Protein AF-0000000086681446 (afdb_homodimer)

InterPro domains:
  IPR019587 Polyketide cyclase/dehydrase [PF10604] (5-145)
  IPR023393 START-like domain superfamily [G3DSA:3.30.530.20] (4-149)

Organism: NCBI:txid175570

Sequence (298 aa):
MTDTSTQSITIAAPPAKVAEVICDFARYPEWVSAMKSVKVIEEYEDGYASQVRFSLDAGVLTDEYTLKYEYAEDISRIEWHLAEPTKLQKRQDGAYDIAPGPDGSTLVTYTLAVDVNLGMFGMFRSKAEKAIMDFALRDLKRRVESLSKMTDTSTQSITIAAPPAKVAEVICDFARYPEWVSAMKSVKVIEEYEDGYASQVRFSLDAGVLTDEYTLKYEYAEDISRIEWHLAEPTKLQKRQDGAYDIAPGPDGSTLVTYTLAVDVNLGMFGMFRSKAEKAIMDFALRDLKRRVESLSK

Foldseek 3Di:
DFDKDKDKDKAQAALVVVLVVVQPFQCCVVPPVQWPGKAQDDDDPVGGGQKMWTWGHPPVDTDIFMWGWDADPVRQKIKIKTPQADQFFHIKIKMWGWAADPPNMIMIMIMMTTDTDVVVVVVCVVVVVVVVVVVVVVVVVVVVVVVVD/DFDKDKDKDKAQAALVVVLVVVQPFQCCVVPPVQWPGKDQDDDDPVGGGQKMWTWGHPPVDTDIFMWGWDADPVRQKIKIKTPQADQFFHIKIKMWGWAADPPNMIMIMIMMTTDTDVVVVVVVVVVVVVVVVVVVVVVVVVVVVVVVD

Nearest PDB structures (foldseek):
  5z8o-assembly1_A  TM=7.481E-01  e=2.697E-13  Mycolicibacterium smegmatis MC2 155
  3tfz-assembly1_B  TM=8.853E-01  e=3.784E-09  Streptomyces sp. R1128
  4xrw-assembly1_A  TM=7.083E-01  e=3.784E-09  Amycolatopsis orientalis
  2kf2-assembly1_A  TM=7.091E-01  e=5.686E-08  Streptomyces coelicolor A3(2)
  8h0h-assembly2_B  TM=5.970E-01  e=9.527E-08  Mycobacterium tuberculosis H37Rv

Radius of gyration: 25.71 Å; Cα contacts (8 Å, |Δi|>4): 586; chains: 2; bounding box: 42×74×52 Å

Structure (mmCIF, N/CA/C/O backbone):
data_AF-0000000086681446-model_v1
#
loop_
_entity.id
_entity.type
_entity.pdbx_description
1 polymer 'Polyketide cyclase / dehydrase and lipid transport'
#
loop_
_atom_site.group_PDB
_atom_site.id
_atom_site.type_symbol
_atom_site.label_atom_id
_atom_site.label_alt_id
_atom_site.label_comp_id
_atom_site.label_asym_id
_atom_site.label_entity_id
_atom_site.label_seq_id
_atom_site.pdbx_PDB_ins_code
_atom_site.Cartn_x
_atom_site.Cartn_y
_atom_site.Cartn_z
_atom_site.occupancy
_atom_site.B_iso_or_equiv
_atom_site.auth_seq_id
_atom_site.auth_comp_id
_atom_site.auth_asym_id
_atom_site.auth_atom_id
_atom_site.pdbx_PDB_model_num
ATOM 1 N N . MET A 1 1 ? 3.508 -1.463 -21.984 1 48.72 1 MET A N 1
ATOM 2 C CA . MET A 1 1 ? 4.48 -2.523 -21.734 1 48.72 1 MET A CA 1
ATOM 3 C C . MET A 1 1 ? 4.383 -3.033 -20.297 1 48.72 1 MET A C 1
ATOM 5 O O . MET A 1 1 ? 4.418 -2.246 -19.359 1 48.72 1 MET A O 1
ATOM 9 N N . THR A 1 2 ? 3.648 -4.109 -20.094 1 66.06 2 THR A N 1
ATOM 10 C CA . THR A 1 2 ? 3.5 -4.602 -18.734 1 66.06 2 THR A CA 1
ATOM 11 C C . THR A 1 2 ? 4.836 -5.105 -18.188 1 66.06 2 THR A C 1
ATOM 13 O O . THR A 1 2 ? 5.547 -5.844 -18.875 1 66.06 2 THR A O 1
ATOM 16 N N . ASP A 1 3 ? 5.297 -4.484 -17.109 1 84.94 3 ASP A N 1
ATOM 17 C CA . ASP A 1 3 ? 6.535 -4.891 -16.453 1 84.94 3 ASP A CA 1
ATOM 18 C C . ASP A 1 3 ? 6.434 -6.32 -15.922 1 84.94 3 ASP A C 1
ATOM 20 O O . ASP A 1 3 ? 5.379 -6.734 -15.438 1 84.94 3 ASP A O 1
ATOM 24 N N . THR A 1 4 ? 7.453 -7.117 -16.328 1 93.56 4 THR A N 1
ATOM 25 C CA . THR A 1 4 ? 7.535 -8.5 -15.852 1 93.56 4 THR A CA 1
ATOM 26 C C . THR A 1 4 ? 8.469 -8.602 -14.648 1 93.56 4 THR A C 1
ATOM 28 O O . THR A 1 4 ? 9.531 -7.984 -14.625 1 93.56 4 THR A O 1
ATOM 31 N N . SER A 1 5 ? 8.047 -9.297 -13.609 1 95.69 5 SER A N 1
ATOM 32 C CA . SER A 1 5 ? 8.852 -9.578 -12.43 1 95.69 5 SER A CA 1
ATOM 33 C C . SER A 1 5 ? 9.133 -11.07 -12.297 1 95.69 5 SER A C 1
ATOM 35 O O . SER A 1 5 ? 8.273 -11.898 -12.602 1 95.69 5 SER A O 1
ATOM 37 N N . THR A 1 6 ? 10.398 -11.43 -11.844 1 97.5 6 THR A N 1
ATOM 38 C CA . THR A 1 6 ? 10.781 -12.82 -11.672 1 97.5 6 THR A CA 1
ATOM 39 C C . THR A 1 6 ? 11.508 -13.023 -10.336 1 97.5 6 THR A C 1
ATOM 41 O O . THR A 1 6 ? 12.312 -12.18 -9.938 1 97.5 6 THR A O 1
ATOM 44 N N . GLN A 1 7 ? 11.156 -14.07 -9.625 1 98.25 7 GLN A N 1
ATOM 45 C CA . GLN A 1 7 ? 11.82 -14.477 -8.391 1 98.25 7 GLN A CA 1
ATOM 46 C C . GLN A 1 7 ? 11.898 -16 -8.289 1 98.25 7 GLN A C 1
ATOM 48 O O . GLN A 1 7 ? 11.133 -16.719 -8.938 1 98.25 7 GLN A O 1
ATOM 53 N N . SER A 1 8 ? 12.922 -16.469 -7.473 1 98.44 8 SER A N 1
ATOM 54 C CA . SER A 1 8 ? 13.055 -17.906 -7.359 1 98.44 8 SER A CA 1
ATOM 55 C C . SER A 1 8 ? 13.211 -18.344 -5.906 1 98.44 8 SER A C 1
ATOM 57 O O . SER A 1 8 ? 13.555 -17.531 -5.047 1 98.44 8 SER A O 1
ATOM 59 N N . ILE A 1 9 ? 12.961 -19.625 -5.648 1 98.5 9 ILE A N 1
ATOM 60 C CA . ILE A 1 9 ? 13.156 -20.219 -4.332 1 98.5 9 ILE A CA 1
ATOM 61 C C . ILE A 1 9 ? 13.492 -21.703 -4.48 1 98.5 9 ILE A C 1
ATOM 63 O O . ILE A 1 9 ? 13.055 -22.359 -5.43 1 98.5 9 ILE A O 1
ATOM 67 N N . THR A 1 10 ? 14.328 -22.141 -3.605 1 98.62 10 THR A N 1
ATOM 68 C CA . THR A 1 10 ? 14.602 -23.578 -3.555 1 98.62 10 THR A CA 1
ATOM 69 C C . THR A 1 10 ? 13.664 -24.266 -2.566 1 98.62 10 THR A C 1
ATOM 71 O O . THR A 1 10 ? 13.492 -23.812 -1.438 1 98.62 10 THR A O 1
ATOM 74 N N . ILE A 1 11 ? 13.062 -25.391 -2.99 1 98.69 11 ILE A N 1
ATOM 75 C CA . ILE A 1 11 ? 12.133 -26.172 -2.176 1 98.69 11 ILE A CA 1
ATOM 76 C C . ILE A 1 11 ? 12.711 -27.562 -1.93 1 98.69 11 ILE A C 1
ATOM 78 O O . ILE A 1 11 ? 13.133 -28.25 -2.869 1 98.69 11 ILE A O 1
ATOM 82 N N . ALA A 1 12 ? 12.68 -28 -0.716 1 98.19 12 ALA A N 1
ATOM 83 C CA . ALA A 1 12 ? 13.227 -29.297 -0.334 1 98.19 12 ALA A CA 1
ATOM 84 C C . ALA A 1 12 ? 12.234 -30.406 -0.637 1 98.19 12 ALA A C 1
ATOM 86 O O . ALA A 1 12 ? 11.797 -31.125 0.27 1 98.19 12 ALA A O 1
ATOM 87 N N . ALA A 1 13 ? 11.938 -30.703 -1.831 1 98.5 13 ALA A N 1
ATOM 88 C CA . ALA A 1 13 ? 11.055 -31.75 -2.369 1 98.5 13 ALA A CA 1
ATOM 89 C C . ALA A 1 13 ? 11.312 -31.953 -3.857 1 98.5 13 ALA A C 1
ATOM 91 O O . ALA A 1 13 ? 11.789 -31.062 -4.551 1 98.5 13 ALA A O 1
ATOM 92 N N . PRO A 1 14 ? 11.031 -33.094 -4.348 1 97.75 14 PRO A N 1
ATOM 93 C CA . PRO A 1 14 ? 11.242 -33.344 -5.777 1 97.75 14 PRO A CA 1
ATOM 94 C C . PRO A 1 14 ? 10.266 -32.562 -6.66 1 97.75 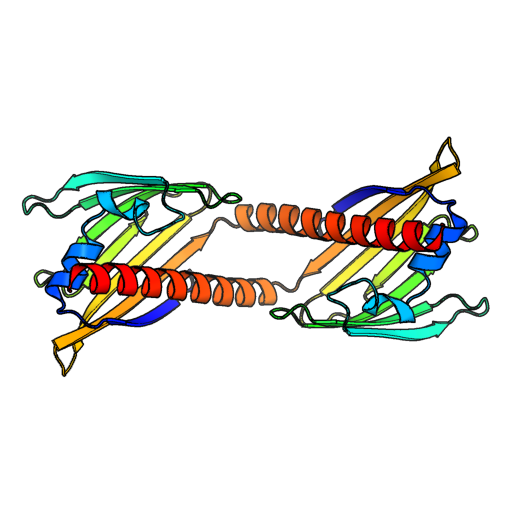14 PRO A C 1
ATOM 96 O O . PRO A 1 14 ? 9.18 -32.188 -6.203 1 97.75 14 PRO A O 1
ATOM 99 N N . PRO A 1 15 ? 10.578 -32.312 -7.941 1 98.06 15 PRO A N 1
ATOM 100 C CA . PRO A 1 15 ? 9.758 -31.531 -8.859 1 98.06 15 PRO A CA 1
ATOM 101 C C . PRO A 1 15 ? 8.32 -32.062 -8.945 1 98.06 15 PRO A C 1
ATOM 103 O O . PRO A 1 15 ? 7.379 -31.266 -9.031 1 98.06 15 PRO A O 1
ATOM 106 N N . ALA A 1 16 ? 8.164 -33.312 -8.93 1 97.25 16 ALA A N 1
ATOM 107 C CA . ALA A 1 16 ? 6.828 -33.906 -9.078 1 97.25 16 ALA A CA 1
ATOM 108 C C . ALA A 1 16 ? 5.918 -33.469 -7.934 1 97.25 16 ALA A C 1
ATOM 110 O O . ALA A 1 16 ? 4.734 -33.188 -8.148 1 97.25 16 ALA A O 1
ATOM 111 N N . LYS A 1 17 ? 6.449 -33.406 -6.746 1 98.19 17 LYS A N 1
ATOM 112 C CA . LYS A 1 17 ? 5.668 -32.969 -5.594 1 98.19 17 LYS A CA 1
ATOM 113 C C . LYS A 1 17 ? 5.32 -31.5 -5.691 1 98.19 17 LYS A C 1
ATOM 115 O O . LYS A 1 17 ? 4.207 -31.094 -5.348 1 98.19 17 LYS A O 1
ATOM 120 N N . VAL A 1 18 ? 6.23 -30.703 -6.156 1 98.75 18 VAL A N 1
ATOM 121 C CA . VAL A 1 18 ? 6.004 -29.266 -6.34 1 98.75 18 VAL A CA 1
ATOM 122 C C . VAL A 1 18 ? 4.871 -29.062 -7.348 1 98.75 18 VAL A C 1
ATOM 124 O O . VAL A 1 18 ? 3.93 -28.312 -7.078 1 98.75 18 VAL A O 1
ATOM 127 N N . ALA A 1 19 ? 4.969 -29.75 -8.445 1 98.5 19 ALA A N 1
ATOM 128 C CA . ALA A 1 19 ? 3.949 -29.641 -9.484 1 98.5 19 ALA A CA 1
ATOM 129 C C . ALA A 1 19 ? 2.582 -30.078 -8.961 1 98.5 19 ALA A C 1
ATOM 131 O O . ALA A 1 19 ? 1.563 -29.453 -9.281 1 98.5 19 ALA A O 1
ATOM 132 N N . GLU A 1 20 ? 2.594 -31.125 -8.227 1 98.12 20 GLU A N 1
ATOM 133 C CA . GLU A 1 20 ? 1.359 -31.641 -7.645 1 98.12 20 GLU A CA 1
ATOM 134 C C . GLU A 1 20 ? 0.667 -30.578 -6.793 1 98.12 20 GLU A C 1
ATOM 136 O O . GLU A 1 20 ? -0.54 -30.359 -6.922 1 98.12 20 GLU A O 1
ATOM 141 N N . VAL A 1 21 ? 1.392 -29.906 -5.957 1 98.69 21 VAL A N 1
ATOM 142 C CA . VAL A 1 21 ? 0.833 -28.906 -5.066 1 98.69 21 VAL A CA 1
ATOM 143 C C . VAL A 1 21 ? 0.367 -27.688 -5.879 1 98.69 21 VAL A C 1
ATOM 145 O O . VAL A 1 21 ? -0.708 -27.141 -5.625 1 98.69 21 VAL A O 1
ATOM 148 N N . ILE A 1 22 ? 1.14 -27.281 -6.871 1 98.81 22 ILE A N 1
ATOM 149 C CA . ILE A 1 22 ? 0.783 -26.156 -7.719 1 98.81 22 ILE A CA 1
ATOM 150 C C . ILE A 1 22 ? -0.531 -26.438 -8.438 1 98.81 22 ILE A C 1
ATOM 152 O O . ILE A 1 22 ? -1.375 -25.547 -8.586 1 98.81 22 ILE A O 1
ATOM 156 N N . CYS A 1 23 ? -0.754 -27.656 -8.836 1 98.5 23 CYS A N 1
ATOM 157 C CA . CYS A 1 23 ? -1.9 -28.016 -9.664 1 98.5 23 CYS A CA 1
ATOM 158 C C . CYS A 1 23 ? -3.098 -28.391 -8.805 1 98.5 23 CYS A C 1
ATOM 160 O O . CYS A 1 23 ? -4.188 -28.641 -9.32 1 98.5 23 CYS A O 1
ATOM 162 N N . ASP A 1 24 ? -2.914 -28.469 -7.52 1 98.19 24 ASP A N 1
ATOM 163 C CA . ASP A 1 24 ? -4.023 -28.797 -6.629 1 98.19 24 ASP A CA 1
ATOM 164 C C . ASP A 1 24 ? -4.828 -27.547 -6.277 1 98.19 24 ASP A C 1
ATOM 166 O O . ASP A 1 24 ? -4.891 -27.141 -5.113 1 98.19 24 ASP A O 1
ATOM 170 N N . PHE A 1 25 ? -5.531 -27.047 -7.234 1 98.69 25 PHE A N 1
ATOM 171 C CA . PHE A 1 25 ? -6.16 -25.734 -7.191 1 98.69 25 PHE A CA 1
ATOM 172 C C . PHE A 1 25 ? -7.203 -25.656 -6.086 1 98.69 25 PHE A C 1
ATOM 174 O O . PHE A 1 25 ? -7.25 -24.688 -5.332 1 98.69 25 PHE A O 1
ATOM 181 N N . ALA A 1 26 ? -8.008 -26.656 -5.922 1 97 26 ALA A N 1
ATOM 182 C CA . ALA A 1 26 ? -9.133 -26.656 -4.992 1 97 26 ALA A CA 1
ATOM 183 C C . ALA A 1 26 ? -8.656 -26.484 -3.551 1 97 26 ALA A C 1
ATOM 185 O O . ALA A 1 26 ? -9.43 -26.094 -2.674 1 97 26 ALA A O 1
ATOM 186 N N . ARG A 1 27 ? -7.398 -26.734 -3.27 1 98.06 27 ARG A N 1
ATOM 187 C CA . ARG A 1 27 ? -6.891 -26.703 -1.9 1 98.06 27 ARG A CA 1
ATOM 188 C C . ARG A 1 27 ? -6.176 -25.391 -1.609 1 98.06 27 ARG A C 1
ATOM 190 O O . ARG A 1 27 ? -5.719 -25.172 -0.488 1 98.06 27 ARG A O 1
ATOM 197 N N . TYR A 1 28 ? -6.102 -24.516 -2.557 1 98.5 28 TYR A N 1
ATOM 198 C CA . TYR A 1 28 ? -5.398 -23.25 -2.379 1 98.5 28 TYR A CA 1
ATOM 199 C C . TYR A 1 28 ? -5.918 -22.5 -1.153 1 98.5 28 TYR A C 1
ATOM 201 O O . TYR A 1 28 ? -5.133 -21.969 -0.363 1 98.5 28 TYR A O 1
ATOM 209 N N . PRO A 1 29 ? -7.246 -22.484 -0.837 1 98.06 29 PRO A N 1
ATOM 210 C CA . PRO A 1 29 ? -7.75 -21.734 0.315 1 98.06 29 PRO A CA 1
ATOM 211 C C . PRO A 1 29 ? -7.188 -22.25 1.642 1 98.06 29 PRO A C 1
ATOM 213 O O . PRO A 1 29 ? -7.266 -21.547 2.656 1 98.06 29 PRO A O 1
ATOM 216 N N . GLU A 1 30 ? -6.574 -23.391 1.644 1 97.5 30 GLU A N 1
ATOM 217 C CA . GLU A 1 30 ? -6.012 -23.969 2.859 1 97.5 30 GLU A CA 1
ATOM 218 C C . GLU A 1 30 ? -4.676 -23.328 3.217 1 97.5 30 GLU A C 1
ATOM 220 O O . GLU A 1 30 ? -4.238 -23.391 4.367 1 97.5 30 GLU A O 1
ATOM 225 N N . TRP A 1 31 ? -4.016 -22.703 2.197 1 97.25 31 TRP A N 1
ATOM 226 C CA . TRP A 1 31 ? -2.652 -22.297 2.506 1 97.25 31 TRP A CA 1
ATOM 227 C C . TRP A 1 31 ? -2.33 -20.953 1.854 1 97.25 31 TRP A C 1
ATOM 229 O O . TRP A 1 31 ? -1.271 -20.375 2.102 1 97.25 31 TRP A O 1
ATOM 239 N N . VAL A 1 32 ? -3.184 -20.453 0.921 1 96.62 32 VAL A N 1
ATOM 240 C CA . VAL A 1 32 ? -3.098 -19.094 0.401 1 96.62 32 VAL A CA 1
ATOM 241 C C . VAL A 1 32 ? -4.164 -18.219 1.058 1 96.62 32 VAL A C 1
ATOM 243 O O . VAL A 1 32 ? -5.336 -18.266 0.674 1 96.62 32 VAL A O 1
ATOM 246 N N . SER A 1 33 ? -3.807 -17.359 1.913 1 93.88 33 SER A N 1
ATOM 247 C CA . SER A 1 33 ? -4.73 -16.672 2.809 1 93.88 33 SER A CA 1
ATOM 248 C C . SER A 1 33 ? -5.691 -15.789 2.029 1 93.88 33 SER A C 1
ATOM 250 O O . SER A 1 33 ? -6.859 -15.648 2.402 1 93.88 33 SER A O 1
ATOM 252 N N . ALA A 1 34 ? -5.312 -15.242 0.992 1 94.38 34 ALA A N 1
ATOM 253 C CA . ALA A 1 34 ? -6.145 -14.305 0.251 1 94.38 34 ALA A CA 1
ATOM 254 C C . ALA A 1 34 ? -7.121 -15.031 -0.666 1 94.38 34 ALA A C 1
ATOM 256 O O . ALA A 1 34 ? -8 -14.414 -1.266 1 94.38 34 ALA A O 1
ATOM 257 N N . MET A 1 35 ? -7.008 -16.281 -0.767 1 96.62 35 MET A N 1
ATOM 258 C CA . MET A 1 35 ? -7.832 -17.031 -1.7 1 96.62 35 MET A CA 1
ATOM 259 C C . MET A 1 35 ? -9.07 -17.594 -1.004 1 96.62 35 MET A C 1
ATOM 261 O O . MET A 1 35 ? -8.977 -18.469 -0.153 1 96.62 35 MET A O 1
ATOM 265 N N . LYS A 1 36 ? -10.234 -17.125 -1.404 1 97.19 36 LYS A N 1
ATOM 266 C CA . LYS A 1 36 ? -11.5 -17.578 -0.833 1 97.19 36 LYS A CA 1
ATOM 267 C C . LYS A 1 36 ? -11.93 -18.906 -1.431 1 97.19 36 LYS A C 1
ATOM 269 O O . LYS A 1 36 ? -12.383 -19.797 -0.709 1 97.19 36 LYS A O 1
ATOM 274 N N . SER A 1 37 ? -11.836 -19.031 -2.676 1 97.81 37 SER A N 1
ATOM 275 C CA . SER A 1 37 ? -12.164 -20.281 -3.371 1 97.81 37 SER A CA 1
ATOM 276 C C . SER A 1 37 ? -1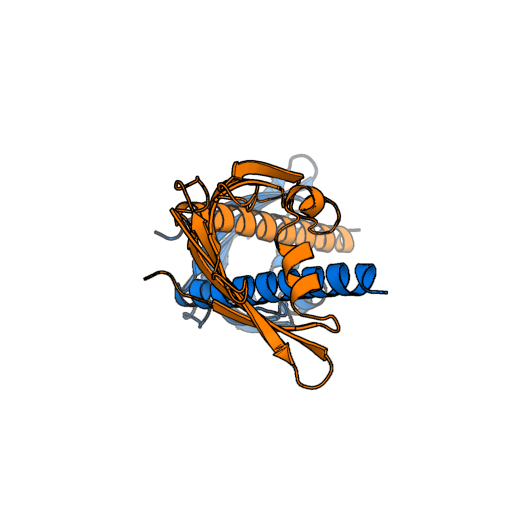1.422 -20.375 -4.703 1 97.81 37 SER A C 1
ATOM 278 O O . SER A 1 37 ? -11.047 -19.359 -5.285 1 97.81 37 SER A O 1
ATOM 280 N N . VAL A 1 38 ? -11.219 -21.562 -5.184 1 98.62 38 VAL A N 1
ATOM 281 C CA . VAL A 1 38 ? -10.641 -21.875 -6.488 1 98.62 38 VAL A CA 1
ATOM 282 C C . VAL A 1 38 ? -11.383 -23.062 -7.105 1 98.62 38 VAL A C 1
ATOM 284 O O . VAL A 1 38 ? -11.555 -24.094 -6.457 1 98.62 38 VAL A O 1
ATOM 287 N N . LYS A 1 39 ? -11.781 -22.859 -8.359 1 98.62 39 LYS A N 1
ATOM 288 C CA . LYS A 1 39 ? -12.555 -23.906 -9.023 1 98.62 39 LYS A CA 1
ATOM 289 C C . LYS A 1 39 ? -12 -24.188 -10.422 1 98.62 39 LYS A C 1
ATOM 291 O O . LYS A 1 39 ? -11.867 -23.281 -11.234 1 98.62 39 LYS A O 1
ATOM 296 N N . VAL A 1 40 ? -11.711 -25.438 -10.711 1 98.75 40 VAL A N 1
ATOM 297 C CA . VAL A 1 40 ? -11.398 -25.844 -12.078 1 98.75 40 VAL A CA 1
ATOM 298 C C . VAL A 1 40 ? -12.68 -25.906 -12.906 1 98.75 40 VAL A C 1
ATOM 300 O O . VAL A 1 40 ? -13.586 -26.688 -12.617 1 98.75 40 VAL A O 1
ATOM 303 N N . ILE A 1 41 ? -12.672 -25.141 -13.938 1 98.5 41 ILE A N 1
ATOM 304 C CA . ILE A 1 41 ? -13.945 -25.047 -14.648 1 98.5 41 ILE A CA 1
ATOM 305 C C . ILE A 1 41 ? -13.852 -25.812 -15.969 1 98.5 41 ILE A C 1
ATOM 307 O O . ILE A 1 41 ? -14.875 -26.141 -16.578 1 98.5 41 ILE A O 1
ATOM 311 N N . GLU A 1 42 ? -12.664 -25.953 -16.438 1 98.69 42 GLU A N 1
ATOM 312 C CA . GLU A 1 42 ? -12.414 -26.797 -17.609 1 98.69 42 GLU A CA 1
ATOM 313 C C . GLU A 1 42 ? -11.117 -27.578 -17.469 1 98.69 42 GLU A C 1
ATOM 315 O O . GLU A 1 42 ? -10.156 -27.094 -16.859 1 98.69 42 GLU A O 1
ATOM 320 N N . GLU A 1 43 ? -11.109 -28.844 -18.062 1 98.56 43 GLU A N 1
ATOM 321 C CA . GLU A 1 43 ? -9.922 -29.688 -18.047 1 98.56 43 GLU A CA 1
ATOM 322 C C . GLU A 1 43 ? -9.539 -30.125 -19.453 1 98.56 43 GLU A C 1
ATOM 324 O O . GLU A 1 43 ? -10.391 -30.234 -20.328 1 98.56 43 GLU A O 1
ATOM 329 N N . TYR A 1 44 ? -8.266 -30.328 -19.562 1 98.25 44 TYR A N 1
ATOM 330 C CA . TYR A 1 44 ? -7.793 -31.031 -20.75 1 98.25 44 TYR A CA 1
ATOM 331 C C . TYR A 1 44 ? -8.148 -32.5 -20.688 1 98.25 44 TYR A C 1
ATOM 333 O O . TYR A 1 44 ? -8.633 -33 -19.656 1 98.25 44 TYR A O 1
ATOM 341 N N . GLU A 1 45 ? -7.875 -33.188 -21.766 1 97.12 45 GLU A N 1
ATOM 342 C CA . GLU A 1 45 ? -8.164 -34.625 -21.844 1 97.12 45 GLU A CA 1
ATOM 343 C C . GLU A 1 45 ? -7.332 -35.406 -20.844 1 97.12 45 GLU A C 1
ATOM 345 O O . GLU A 1 45 ? -7.789 -36.406 -20.312 1 97.12 45 GLU A O 1
ATOM 350 N N . ASP A 1 46 ? -6.191 -34.938 -20.453 1 95.88 46 ASP A N 1
ATOM 351 C CA . ASP A 1 46 ? -5.285 -35.625 -19.562 1 95.88 46 ASP A CA 1
ATOM 352 C C . ASP A 1 46 ? -5.598 -35.312 -18.109 1 95.88 46 ASP A C 1
ATOM 354 O O . ASP A 1 46 ? -4.91 -35.812 -17.203 1 95.88 46 ASP A O 1
ATOM 358 N N . GLY A 1 47 ? -6.52 -34.469 -17.891 1 96 47 GLY A N 1
ATOM 359 C CA . GLY A 1 47 ? -6.965 -34.219 -16.531 1 96 47 GLY A CA 1
ATOM 360 C C . GLY A 1 47 ? -6.414 -32.938 -15.938 1 96 47 GLY A C 1
ATOM 361 O O . GLY A 1 47 ? -6.871 -32.5 -14.883 1 96 47 GLY A O 1
ATOM 362 N N . TYR A 1 48 ? -5.422 -32.344 -16.625 1 97.69 48 TYR A N 1
ATOM 363 C CA . TYR A 1 48 ? -4.898 -31.078 -16.141 1 97.69 48 TYR A CA 1
ATOM 364 C C . TYR A 1 48 ? -5.902 -29.953 -16.375 1 97.69 48 TYR A C 1
ATOM 366 O O . TYR A 1 48 ? -6.637 -29.953 -17.359 1 97.69 48 TYR A O 1
ATOM 374 N N . ALA A 1 49 ? -5.934 -29.062 -15.5 1 98.75 49 ALA A N 1
ATOM 375 C CA . ALA A 1 49 ? -6.852 -27.922 -15.602 1 98.75 49 ALA A CA 1
ATOM 376 C C . ALA A 1 49 ? -6.496 -27.031 -16.797 1 98.75 49 ALA A C 1
ATOM 378 O O . ALA A 1 49 ? -5.324 -26.703 -16.984 1 98.75 49 ALA A O 1
ATOM 379 N N . SER A 1 50 ? -7.465 -26.656 -17.562 1 98.81 50 SER A N 1
ATOM 380 C CA . SER A 1 50 ? -7.25 -25.719 -18.656 1 98.81 50 SER A CA 1
ATOM 381 C C . SER A 1 50 ? -7.758 -24.312 -18.297 1 98.81 50 SER A C 1
ATOM 383 O O . SER A 1 50 ? -7.18 -23.312 -18.719 1 98.81 50 SER A O 1
ATOM 385 N N . GLN A 1 51 ? -8.844 -24.266 -17.547 1 98.88 51 GLN A N 1
ATOM 386 C CA . GLN A 1 51 ? -9.375 -23.016 -17.031 1 98.88 51 GLN A CA 1
ATOM 387 C C . GLN A 1 51 ? -9.711 -23.125 -15.547 1 98.88 51 GLN A C 1
ATOM 389 O O . GLN A 1 51 ? -10.367 -24.078 -15.125 1 98.88 51 GLN A O 1
ATOM 394 N N . VAL A 1 52 ? -9.234 -22.172 -14.82 1 98.88 52 VAL A N 1
ATOM 395 C CA . VAL A 1 52 ? -9.438 -22.172 -13.375 1 98.88 52 VAL A CA 1
ATOM 396 C C . VAL A 1 52 ? -9.977 -20.812 -12.938 1 98.88 52 VAL A C 1
ATOM 398 O O . VAL A 1 52 ? -9.445 -19.766 -13.32 1 98.88 52 VAL A O 1
ATOM 401 N N . ARG A 1 53 ? -11.055 -20.75 -12.148 1 98.81 53 ARG A N 1
ATOM 402 C CA . ARG A 1 53 ? -11.656 -19.531 -11.609 1 98.81 53 ARG A CA 1
ATOM 403 C C . ARG A 1 53 ? -11.203 -19.297 -10.164 1 98.81 53 ARG A C 1
ATOM 405 O O . ARG A 1 53 ? -11.273 -20.203 -9.336 1 98.81 53 ARG A O 1
ATOM 412 N N . PHE A 1 54 ? -10.766 -18.141 -9.93 1 98.62 54 PHE A N 1
ATOM 413 C CA . PHE A 1 54 ? -10.266 -17.75 -8.617 1 98.62 54 PHE A CA 1
ATOM 414 C C . PHE A 1 54 ? -11.148 -16.672 -7.996 1 98.62 54 PHE A C 1
ATOM 416 O O . PHE A 1 54 ? -11.594 -15.758 -8.688 1 98.62 54 PHE A O 1
ATOM 423 N N . SER A 1 55 ? -11.398 -16.781 -6.715 1 98.19 55 SER A N 1
ATOM 424 C CA . SER A 1 55 ? -12.016 -15.742 -5.902 1 98.19 55 SER A CA 1
ATOM 425 C C . SER A 1 55 ? -11.039 -15.203 -4.863 1 98.19 55 SER A C 1
ATOM 427 O O . SER A 1 55 ? -10.672 -15.906 -3.92 1 98.19 55 SER A O 1
ATOM 429 N N . LEU A 1 56 ? -10.641 -13.977 -5.117 1 96.62 56 LEU A N 1
ATOM 430 C CA . LEU A 1 56 ? -9.664 -13.305 -4.262 1 96.62 56 LEU A CA 1
ATOM 431 C C . LEU A 1 56 ? -10.352 -12.375 -3.27 1 96.62 56 LEU A C 1
ATOM 433 O O . LEU A 1 56 ? -11.234 -11.602 -3.648 1 96.62 56 LEU A O 1
ATOM 437 N N . ASP A 1 57 ? -9.961 -12.484 -1.979 1 94.69 57 ASP A N 1
ATOM 438 C CA . ASP A 1 57 ? -10.406 -11.547 -0.95 1 94.69 57 ASP A CA 1
ATOM 439 C C . ASP A 1 57 ? -9.25 -11.148 -0.029 1 94.69 57 ASP A C 1
ATOM 441 O O . ASP A 1 57 ? -8.891 -11.906 0.88 1 94.69 57 ASP A O 1
ATOM 445 N N . ALA A 1 58 ? -8.711 -9.992 -0.256 1 87.88 58 ALA A N 1
ATOM 446 C CA . ALA A 1 58 ? -7.637 -9.438 0.563 1 87.88 58 ALA A CA 1
ATOM 447 C C . ALA A 1 58 ? -8.117 -8.219 1.349 1 87.88 58 ALA A C 1
ATOM 449 O O . ALA A 1 58 ? -7.406 -7.215 1.445 1 87.88 58 ALA A O 1
ATOM 450 N N . GLY A 1 59 ? -9.289 -8.234 1.804 1 83.88 59 GLY A N 1
ATOM 451 C CA . GLY A 1 59 ? -9.859 -7.137 2.572 1 83.88 59 GLY A CA 1
ATOM 452 C C . GLY A 1 59 ? -10.188 -5.922 1.725 1 83.88 59 GLY A C 1
ATOM 453 O O . GLY A 1 59 ? -11.32 -5.762 1.274 1 83.88 59 GLY A O 1
ATOM 454 N N . VAL A 1 60 ? -9.078 -5.133 1.26 1 75.06 60 VAL A N 1
ATOM 455 C CA . VAL A 1 60 ? -9.297 -3.891 0.526 1 75.06 60 VAL A CA 1
ATOM 456 C C . VAL A 1 60 ? -9.422 -4.188 -0.966 1 75.06 60 VAL A C 1
ATOM 458 O O . VAL A 1 60 ? -9.891 -3.346 -1.736 1 75.06 60 VAL A O 1
ATOM 461 N N . LEU A 1 61 ? -9.086 -5.418 -1.282 1 82.88 61 LEU A N 1
ATOM 462 C CA . LEU A 1 61 ? -9.07 -5.801 -2.689 1 82.88 61 LEU A CA 1
ATOM 463 C C . LEU A 1 61 ? -9.766 -7.145 -2.896 1 82.88 61 LEU A C 1
ATOM 465 O O . LEU A 1 61 ? -9.398 -8.141 -2.262 1 82.88 61 LEU A O 1
ATOM 469 N N . THR A 1 62 ? -10.789 -7.094 -3.588 1 91.81 62 THR A N 1
ATOM 470 C CA . THR A 1 62 ? -11.438 -8.336 -3.973 1 91.81 62 THR A CA 1
ATOM 471 C C . THR A 1 62 ? -11.523 -8.461 -5.492 1 91.81 62 THR A C 1
ATOM 473 O O . THR A 1 62 ? -11.617 -7.453 -6.195 1 91.81 62 THR A O 1
ATOM 476 N N . ASP A 1 63 ? -11.445 -9.672 -6.008 1 94.56 63 ASP A N 1
ATOM 477 C CA . ASP A 1 63 ? -11.531 -9.914 -7.445 1 94.56 63 ASP A CA 1
ATOM 478 C C . ASP A 1 63 ? -11.953 -11.352 -7.738 1 94.56 63 ASP A C 1
ATOM 480 O O . ASP A 1 63 ? -11.719 -12.25 -6.926 1 94.56 63 ASP A O 1
ATOM 484 N N . GLU A 1 64 ? -12.703 -11.516 -8.789 1 97.62 64 GLU A N 1
ATOM 485 C CA . GLU A 1 64 ? -12.969 -12.82 -9.383 1 97.62 64 GLU A CA 1
ATOM 486 C C . GLU A 1 64 ? -12.469 -12.891 -10.82 1 97.62 64 GLU A C 1
ATOM 488 O O . GLU A 1 64 ? -12.852 -12.07 -11.656 1 97.62 64 GLU A O 1
ATOM 493 N N . TYR A 1 65 ? -11.656 -13.883 -11.062 1 98.19 65 TYR A N 1
ATOM 494 C CA . TYR A 1 65 ? -11.039 -13.938 -12.383 1 98.19 65 TYR A CA 1
ATOM 495 C C . TYR A 1 65 ? -10.773 -15.375 -12.805 1 98.19 65 TYR A C 1
ATOM 497 O O . TYR A 1 65 ? -10.695 -16.266 -11.961 1 98.19 65 TYR A O 1
ATOM 505 N N . THR A 1 66 ? -10.578 -15.562 -14.07 1 98.81 66 THR A N 1
ATOM 506 C CA . THR A 1 66 ? -10.289 -16.875 -14.648 1 98.81 66 THR A CA 1
ATOM 507 C C . THR A 1 66 ? -8.938 -16.859 -15.359 1 98.81 66 THR A C 1
ATOM 509 O O . THR A 1 66 ? -8.617 -15.906 -16.078 1 98.81 66 THR A O 1
ATOM 512 N N . LEU A 1 67 ? -8.195 -17.875 -15.102 1 98.88 67 LEU A N 1
ATOM 513 C CA . LEU A 1 67 ? -6.922 -18.062 -15.789 1 98.88 67 LEU A CA 1
ATOM 514 C C . LEU A 1 67 ? -6.98 -19.25 -16.734 1 98.88 67 LEU A C 1
ATOM 516 O O . LEU A 1 67 ? -7.594 -20.281 -16.422 1 98.88 67 LEU A O 1
ATOM 520 N N . LYS A 1 68 ? -6.352 -19.125 -17.875 1 98.94 68 LYS A N 1
ATOM 521 C CA . LYS A 1 68 ? -6.141 -20.234 -18.812 1 98.94 68 LYS A CA 1
ATOM 522 C C . LYS A 1 68 ? -4.73 -20.797 -18.688 1 98.94 68 LYS A C 1
ATOM 524 O O . LYS A 1 68 ? -3.746 -20.078 -18.844 1 98.94 68 LYS A O 1
ATOM 529 N N . TYR A 1 69 ? -4.656 -22.109 -18.484 1 98.88 69 TYR A N 1
ATOM 530 C CA . TYR A 1 69 ? -3.385 -22.75 -18.156 1 98.88 69 TYR A CA 1
ATOM 531 C C . TYR A 1 69 ? -2.848 -23.531 -19.359 1 98.88 69 TYR A C 1
ATOM 533 O O . TYR A 1 69 ? -3.621 -24.078 -20.141 1 98.88 69 TYR A O 1
ATOM 541 N N . GLU A 1 70 ? -1.539 -23.578 -19.438 1 98.81 70 GLU A N 1
ATOM 542 C CA . GLU A 1 70 ? -0.772 -24.438 -20.344 1 98.81 70 GLU A CA 1
ATOM 543 C C . GLU A 1 70 ? 0.396 -25.094 -19.609 1 98.81 70 GLU A C 1
ATOM 545 O O . GLU A 1 70 ? 0.985 -24.5 -18.703 1 98.81 70 GLU A O 1
ATOM 550 N N . TYR A 1 71 ? 0.688 -26.281 -20.078 1 98.62 71 TYR A N 1
ATOM 551 C CA . TYR A 1 71 ? 1.701 -27.094 -19.422 1 98.62 71 TYR A CA 1
ATOM 552 C C . TYR A 1 71 ? 2.742 -27.594 -20.406 1 98.62 71 TYR A C 1
ATOM 554 O O . TYR A 1 71 ? 2.4 -28 -21.516 1 98.62 71 TYR A O 1
ATOM 562 N N . ALA A 1 72 ? 3.979 -27.484 -19.969 1 98.38 72 ALA A N 1
ATOM 563 C CA . ALA A 1 72 ? 4.973 -28.25 -20.719 1 98.38 72 ALA A CA 1
ATOM 564 C C . ALA A 1 72 ? 4.691 -29.75 -20.625 1 98.38 72 ALA A C 1
ATOM 566 O O . ALA A 1 72 ? 4.172 -30.234 -19.609 1 98.38 72 ALA A O 1
ATOM 567 N N . GLU A 1 73 ? 5.133 -30.516 -21.531 1 96.44 73 GLU A N 1
ATOM 568 C CA . GLU A 1 73 ? 4.871 -31.953 -21.578 1 96.44 73 GLU A CA 1
ATOM 569 C C . GLU A 1 73 ? 5.457 -32.656 -20.344 1 96.44 73 GLU A C 1
ATOM 571 O O . GLU A 1 73 ? 4.84 -33.562 -19.781 1 96.44 73 GLU A O 1
ATOM 576 N N . ASP A 1 74 ? 6.605 -32.219 -19.891 1 96.38 74 ASP A N 1
ATOM 577 C CA . ASP A 1 74 ? 7.266 -32.844 -18.75 1 96.38 74 ASP A CA 1
ATOM 578 C C . ASP A 1 74 ? 6.941 -32.094 -17.453 1 96.38 74 ASP A C 1
ATOM 580 O O . ASP A 1 74 ? 7.59 -32.312 -16.422 1 96.38 74 ASP A O 1
ATOM 584 N N . ILE A 1 75 ? 6.094 -31.141 -17.516 1 96.62 75 ILE A N 1
ATOM 585 C CA . ILE A 1 75 ? 5.547 -30.344 -16.422 1 96.62 75 ILE A CA 1
ATOM 586 C C . ILE A 1 75 ? 6.645 -29.484 -15.812 1 96.62 75 ILE A C 1
ATOM 588 O O . ILE A 1 75 ? 6.512 -29 -14.68 1 96.62 75 ILE A O 1
ATOM 592 N N . SER A 1 76 ? 7.707 -29.297 -16.531 1 98.19 76 SER A N 1
ATOM 593 C CA . SER A 1 76 ? 8.789 -28.438 -16.062 1 98.19 76 SER A CA 1
ATOM 594 C C . SER A 1 76 ? 8.375 -26.969 -16.109 1 98.19 76 SER A C 1
ATOM 596 O O . SER A 1 76 ? 9.047 -26.125 -15.516 1 98.19 76 SER A O 1
ATOM 598 N N . ARG A 1 77 ? 7.336 -26.656 -16.812 1 98.69 77 ARG A N 1
ATOM 599 C CA . ARG A 1 77 ? 6.785 -25.312 -16.875 1 98.69 77 ARG A CA 1
ATOM 600 C C . ARG A 1 77 ? 5.262 -25.344 -16.812 1 98.69 77 ARG A C 1
ATOM 602 O O . ARG A 1 77 ? 4.621 -26.109 -17.531 1 98.69 77 ARG A O 1
ATOM 609 N N . ILE A 1 78 ? 4.691 -24.578 -15.938 1 98.81 78 ILE A N 1
ATOM 610 C CA . ILE A 1 78 ? 3.264 -24.297 -15.836 1 98.81 78 ILE A CA 1
ATOM 611 C C . ILE A 1 78 ? 3.012 -22.812 -16.078 1 98.81 78 ILE A C 1
ATOM 613 O O . ILE A 1 78 ? 3.545 -21.969 -15.352 1 98.81 78 ILE A O 1
ATOM 617 N N . GLU A 1 79 ? 2.311 -22.406 -17.078 1 98.88 79 GLU A N 1
ATOM 618 C CA . GLU A 1 79 ? 2.092 -21 -17.391 1 98.88 79 GLU A CA 1
ATOM 619 C C . GLU A 1 79 ? 0.607 -20.703 -17.562 1 98.88 79 GLU A C 1
ATOM 621 O O . GLU A 1 79 ? -0.193 -21.609 -17.797 1 98.88 79 GLU A O 1
ATOM 626 N N . TRP A 1 80 ? 0.234 -19.453 -17.406 1 98.88 80 TRP A N 1
ATOM 627 C CA . TRP A 1 80 ? -1.167 -19.062 -17.531 1 98.88 80 TRP A CA 1
ATOM 628 C C . TRP A 1 80 ? -1.288 -17.641 -18.047 1 98.88 80 TRP A C 1
ATOM 630 O O . TRP A 1 80 ? -0.3 -16.906 -18.109 1 98.88 80 TRP A O 1
ATOM 640 N N . HIS A 1 81 ? -2.428 -17.266 -18.516 1 98.75 81 HIS A N 1
ATOM 641 C CA . HIS A 1 81 ? -2.814 -15.883 -18.797 1 98.75 81 HIS A CA 1
ATOM 642 C C . HIS A 1 81 ? -4.262 -15.625 -18.391 1 98.75 81 HIS A C 1
ATOM 644 O O . HIS A 1 81 ? -5.055 -16.562 -18.281 1 98.75 81 HIS A O 1
ATOM 650 N N . LEU A 1 82 ? -4.582 -14.445 -18.219 1 98.62 82 LEU A N 1
ATOM 651 C CA . LEU A 1 82 ? -5.93 -14.023 -17.844 1 98.62 82 LEU A CA 1
ATOM 652 C C . LEU A 1 82 ? -6.906 -14.266 -19 1 98.62 82 LEU A C 1
ATOM 654 O O . LEU A 1 82 ? -6.629 -13.898 -20.141 1 98.62 82 LEU A O 1
ATOM 658 N N . ALA A 1 83 ? -7.992 -14.828 -18.688 1 98.62 83 ALA A N 1
ATOM 659 C CA . ALA A 1 83 ? -8.969 -15.148 -19.734 1 98.62 83 ALA A CA 1
ATOM 660 C C . ALA A 1 83 ? -9.672 -13.891 -20.234 1 98.62 83 ALA A C 1
ATOM 662 O O . ALA A 1 83 ? -9.844 -13.703 -21.438 1 98.62 83 ALA A O 1
ATOM 663 N N . GLU A 1 84 ? -10.133 -13.094 -19.266 1 97.69 84 GLU A N 1
ATOM 664 C CA . GLU A 1 84 ? -10.805 -11.828 -19.547 1 97.69 84 GLU A CA 1
ATOM 665 C C . GLU A 1 84 ? -10.445 -10.766 -18.516 1 97.69 84 GLU A C 1
ATOM 667 O O . GLU A 1 84 ? -10.273 -11.07 -17.328 1 97.69 84 GLU A O 1
ATOM 672 N N . PRO A 1 85 ? -10.352 -9.547 -19.016 1 95.94 85 PRO A N 1
ATOM 673 C CA . PRO A 1 85 ? -10.055 -8.477 -18.062 1 95.94 85 PRO A CA 1
ATOM 674 C C . PRO A 1 85 ? -11.078 -8.383 -16.938 1 95.94 85 PRO A C 1
ATOM 676 O O . PRO A 1 85 ? -12.242 -8.742 -17.125 1 95.94 85 PRO A O 1
ATOM 679 N N . THR A 1 86 ? -10.602 -7.973 -15.773 1 94.06 86 THR A N 1
ATOM 680 C CA . THR A 1 86 ? -11.477 -7.652 -14.656 1 94.06 86 THR A CA 1
ATOM 681 C C . THR A 1 86 ? -11.391 -6.172 -14.305 1 94.06 86 THR A C 1
ATOM 683 O O . THR A 1 86 ? -10.789 -5.387 -15.047 1 94.06 86 THR A O 1
ATOM 686 N N . LYS A 1 87 ? -12.07 -5.828 -13.211 1 87.81 87 LYS A N 1
ATOM 687 C CA . LYS A 1 87 ? -11.992 -4.449 -12.734 1 87.81 87 LYS A CA 1
ATOM 688 C C . LYS A 1 87 ? -10.586 -4.109 -12.25 1 87.81 87 LYS A C 1
ATOM 690 O O . LYS A 1 87 ? -10.141 -2.963 -12.359 1 87.81 87 LYS A O 1
ATOM 695 N N . LEU A 1 88 ? -9.883 -5.125 -11.875 1 88.38 88 LEU A N 1
ATOM 696 C CA . LEU A 1 88 ? -8.586 -4.906 -11.258 1 88.38 88 LEU A CA 1
ATOM 697 C C . LEU A 1 88 ? -7.457 -5.199 -12.242 1 88.38 88 LEU A C 1
ATOM 699 O O . LEU A 1 88 ? -6.402 -4.559 -12.195 1 88.38 88 LEU A O 1
ATOM 703 N N . GLN A 1 89 ? -7.715 -6.125 -13.086 1 92.69 89 GLN A N 1
ATOM 704 C CA . GLN A 1 89 ? -6.641 -6.598 -13.953 1 92.69 89 GLN A CA 1
ATOM 705 C C . GLN A 1 89 ? -7.047 -6.531 -15.422 1 92.69 89 GLN A C 1
ATOM 707 O O . GLN A 1 89 ? -8 -7.191 -15.836 1 92.69 89 GLN A O 1
ATOM 712 N N . LYS A 1 90 ? -6.266 -5.883 -16.234 1 94.19 90 LYS A N 1
ATOM 713 C CA . LYS A 1 90 ? -6.484 -5.887 -17.672 1 94.19 90 LYS A CA 1
ATOM 714 C C . LYS A 1 90 ? -5.891 -7.137 -18.312 1 94.19 90 LYS A C 1
ATOM 716 O O . LYS A 1 90 ? -6.477 -7.703 -19.234 1 94.19 90 LYS A O 1
ATOM 721 N N . ARG A 1 91 ? -4.727 -7.418 -17.859 1 96.25 91 ARG A N 1
ATOM 722 C CA . ARG A 1 91 ? -3.998 -8.578 -18.359 1 96.25 91 ARG A CA 1
ATOM 723 C C . ARG A 1 91 ? -3.158 -9.211 -17.25 1 96.25 91 ARG A C 1
ATOM 725 O O . ARG A 1 91 ? -2.676 -8.516 -16.359 1 96.25 91 ARG A O 1
ATOM 732 N N . GLN A 1 92 ? -2.9 -10.383 -17.422 1 97 92 GLN A N 1
ATOM 733 C CA . GLN A 1 92 ? -2.018 -11.133 -16.531 1 97 92 GLN A CA 1
ATOM 734 C C . GLN A 1 92 ? -1.396 -12.32 -17.266 1 97 92 GLN A C 1
ATOM 736 O O . GLN A 1 92 ? -2.102 -13.109 -17.891 1 97 92 GLN A O 1
ATOM 741 N N . ASP A 1 93 ? -0.131 -12.398 -17.156 1 98.38 93 ASP A N 1
ATOM 742 C CA . ASP A 1 93 ? 0.626 -13.57 -17.594 1 98.38 93 ASP A CA 1
ATOM 743 C C . ASP A 1 93 ? 1.538 -14.07 -16.469 1 98.38 93 ASP A C 1
ATOM 745 O O . ASP A 1 93 ? 2.201 -13.281 -15.797 1 98.38 93 ASP A O 1
ATOM 749 N N . GLY A 1 94 ? 1.52 -15.375 -16.266 1 98.62 94 GLY A N 1
ATOM 750 C CA . GLY A 1 94 ? 2.373 -15.953 -15.242 1 98.62 94 GLY A CA 1
ATOM 751 C C . GLY A 1 94 ? 2.908 -17.328 -15.609 1 98.62 94 GLY A C 1
ATOM 752 O O . GLY A 1 94 ? 2.445 -17.938 -16.578 1 98.62 94 GLY A O 1
ATOM 753 N N . ALA A 1 95 ? 3.963 -17.672 -14.844 1 98.81 95 ALA A N 1
ATOM 754 C CA . ALA A 1 95 ? 4.527 -19 -15.055 1 98.81 95 ALA A CA 1
ATOM 755 C C . ALA A 1 95 ? 5.332 -19.453 -13.844 1 98.81 95 ALA A C 1
ATOM 757 O O . ALA A 1 95 ? 5.926 -18.641 -13.141 1 98.81 95 ALA A O 1
ATOM 758 N N . TYR A 1 96 ? 5.309 -20.766 -13.633 1 98.88 96 TYR A N 1
ATOM 759 C CA . TYR A 1 96 ? 6.285 -21.453 -12.797 1 98.88 96 TYR A CA 1
ATOM 760 C C . TYR A 1 96 ? 7.215 -22.312 -13.641 1 98.88 96 TYR A C 1
ATOM 762 O O . TYR A 1 96 ? 6.758 -23.125 -14.445 1 98.88 96 TYR A O 1
ATOM 770 N N . ASP A 1 97 ? 8.484 -22.078 -13.508 1 98.88 97 ASP A N 1
ATOM 771 C CA . ASP A 1 97 ? 9.477 -23.031 -13.984 1 98.88 97 ASP A CA 1
ATOM 772 C C . ASP A 1 97 ? 9.969 -23.922 -12.836 1 98.88 97 ASP A C 1
ATOM 774 O O . ASP A 1 97 ? 10.344 -23.422 -11.773 1 98.88 97 ASP A O 1
ATOM 778 N N . ILE A 1 98 ? 9.914 -25.188 -13.039 1 98.81 98 ILE A N 1
ATOM 779 C CA . ILE A 1 98 ? 10.219 -26.188 -12.031 1 98.81 98 ILE A CA 1
ATOM 780 C C . ILE A 1 98 ? 11.438 -27 -12.461 1 98.81 98 ILE A C 1
ATOM 782 O O . ILE A 1 98 ? 11.359 -27.828 -13.367 1 98.81 98 ILE A O 1
ATOM 786 N N . ALA A 1 99 ? 12.539 -26.75 -11.797 1 98.44 99 ALA A N 1
ATOM 787 C CA . ALA A 1 99 ? 13.797 -27.391 -12.211 1 98.44 99 ALA A CA 1
ATOM 788 C C . ALA A 1 99 ? 14.406 -28.203 -11.07 1 98.44 99 ALA A C 1
ATOM 790 O O . ALA A 1 99 ? 14.5 -27.719 -9.938 1 98.44 99 ALA A O 1
ATOM 791 N N . PRO A 1 100 ? 14.812 -29.391 -11.375 1 97.44 100 PRO A N 1
ATOM 792 C CA . PRO A 1 100 ? 15.461 -30.188 -10.32 1 97.44 100 PRO A CA 1
ATOM 793 C C . PRO A 1 100 ? 16.781 -29.562 -9.852 1 97.44 100 PRO A C 1
ATOM 795 O O . PRO A 1 100 ? 17.531 -29 -10.656 1 97.44 100 PRO A O 1
ATOM 798 N N . GLY A 1 101 ? 16.969 -29.641 -8.562 1 93.62 101 GLY A N 1
ATOM 799 C CA . GLY A 1 101 ? 18.25 -29.25 -7.98 1 93.62 101 GLY A CA 1
ATOM 800 C C . GLY A 1 101 ? 19.219 -30.406 -7.844 1 93.62 101 GLY A C 1
ATOM 801 O O . GLY A 1 101 ? 18.891 -31.547 -8.188 1 93.62 101 GLY A O 1
ATOM 802 N N . PRO A 1 102 ? 20.391 -30.094 -7.363 1 89.5 102 PRO A N 1
ATOM 803 C CA . PRO A 1 102 ? 21.438 -31.125 -7.285 1 89.5 102 PRO A CA 1
ATOM 804 C C . PRO A 1 102 ? 21.203 -32.094 -6.145 1 89.5 102 PRO A C 1
ATOM 806 O O . PRO A 1 102 ? 21.781 -33.188 -6.148 1 89.5 102 PRO A O 1
ATOM 809 N N . ASP A 1 103 ? 20.406 -31.875 -5.152 1 92.44 103 ASP A N 1
ATOM 810 C CA . ASP A 1 103 ? 20.266 -32.688 -3.951 1 92.44 103 ASP A CA 1
ATOM 811 C C . ASP A 1 103 ? 18.828 -33.219 -3.82 1 92.44 103 ASP A C 1
ATOM 813 O O . ASP A 1 103 ? 18.344 -33.469 -2.711 1 92.44 103 ASP A O 1
ATOM 817 N N . GLY A 1 104 ? 18.125 -33.344 -4.938 1 93.94 104 GLY A N 1
ATOM 818 C CA . GLY A 1 104 ? 16.75 -33.812 -4.871 1 93.94 104 GLY A CA 1
ATOM 819 C C . GLY A 1 104 ? 15.742 -32.719 -4.613 1 93.94 104 GLY A C 1
ATOM 820 O O . GLY A 1 104 ? 14.531 -32.938 -4.594 1 93.94 104 GLY A O 1
ATOM 821 N N . SER A 1 105 ? 16.297 -31.547 -4.34 1 97.44 105 SER A N 1
ATOM 822 C CA . SER A 1 105 ? 15.461 -30.359 -4.184 1 97.44 105 SER A CA 1
ATOM 823 C C . SER A 1 105 ? 14.977 -29.844 -5.535 1 97.44 105 SER A C 1
ATOM 825 O O . SER A 1 105 ? 15.266 -30.438 -6.574 1 97.44 105 SER A O 1
ATOM 827 N N . THR A 1 106 ? 14.141 -28.875 -5.504 1 98.62 106 THR A N 1
ATOM 828 C CA . THR A 1 106 ? 13.617 -28.25 -6.715 1 98.62 106 THR A CA 1
ATOM 829 C C . THR A 1 106 ? 13.82 -26.75 -6.684 1 98.62 106 THR A C 1
ATOM 831 O O . THR A 1 106 ? 13.555 -26.094 -5.672 1 98.62 106 THR A O 1
ATOM 834 N N . LEU A 1 107 ? 14.367 -26.125 -7.719 1 98.62 107 LEU A N 1
ATOM 835 C CA . LEU A 1 107 ? 14.367 -24.672 -7.922 1 98.62 107 LEU A CA 1
ATOM 836 C C . LEU A 1 107 ? 13.109 -24.234 -8.656 1 98.62 107 LEU A C 1
ATOM 838 O O . LEU A 1 107 ? 12.875 -24.641 -9.797 1 98.62 107 LEU A O 1
ATOM 842 N N . VAL A 1 108 ? 12.328 -23.453 -7.996 1 98.88 108 VAL A N 1
ATOM 843 C CA . VAL A 1 108 ? 11.109 -22.938 -8.602 1 98.88 108 VAL A CA 1
ATOM 844 C C . VAL A 1 108 ? 11.305 -21.453 -8.953 1 98.88 108 VAL A C 1
ATOM 846 O O . VAL A 1 108 ? 11.68 -20.656 -8.094 1 98.88 108 VAL A O 1
ATOM 849 N N . THR A 1 109 ? 11.117 -21.094 -10.227 1 98.81 109 THR A N 1
ATOM 850 C CA . THR A 1 109 ? 11.156 -19.719 -10.688 1 98.81 109 THR A CA 1
ATOM 851 C C . THR A 1 109 ? 9.75 -19.234 -11.055 1 98.81 109 THR A C 1
ATOM 853 O O . THR A 1 109 ? 9.078 -19.828 -11.883 1 98.81 109 THR A O 1
ATOM 856 N N . TYR A 1 110 ? 9.352 -18.219 -10.391 1 98.81 110 TYR A N 1
ATOM 857 C CA . TYR A 1 110 ? 8.055 -17.578 -10.594 1 98.81 110 TYR A CA 1
ATOM 858 C C . TYR A 1 110 ? 8.203 -16.328 -11.438 1 98.81 110 TYR A C 1
ATOM 860 O O . TYR A 1 110 ? 8.93 -15.398 -11.07 1 98.81 110 TYR A O 1
ATOM 868 N N . THR A 1 111 ? 7.52 -16.25 -12.617 1 98.44 111 THR A N 1
ATOM 869 C CA . THR A 1 111 ? 7.469 -15.086 -13.484 1 98.44 111 THR A CA 1
ATOM 870 C C . THR A 1 111 ? 6.043 -14.555 -13.594 1 98.44 111 THR A C 1
ATOM 872 O O . THR A 1 111 ? 5.105 -15.32 -13.836 1 98.44 111 THR A O 1
ATOM 875 N N . LEU A 1 112 ? 5.859 -13.211 -13.414 1 97.88 112 LEU A N 1
ATOM 876 C CA . LEU A 1 112 ? 4.531 -12.609 -13.445 1 97.88 112 LEU A CA 1
ATOM 877 C C . LEU A 1 112 ? 4.562 -11.258 -14.164 1 97.88 112 LEU A C 1
ATOM 879 O O . LEU A 1 112 ? 5.461 -10.453 -13.93 1 97.88 112 LEU A O 1
ATOM 883 N N . ALA A 1 113 ? 3.633 -11.031 -15.102 1 96.31 113 ALA A N 1
ATOM 884 C CA . ALA A 1 113 ? 3.322 -9.75 -15.719 1 96.31 113 ALA A CA 1
ATOM 885 C C . ALA A 1 113 ? 1.843 -9.406 -15.562 1 96.31 113 ALA A C 1
ATOM 887 O O . ALA A 1 113 ? 0.979 -10.102 -16.109 1 96.31 113 ALA A O 1
ATOM 888 N N . VAL A 1 114 ? 1.565 -8.359 -14.773 1 93.94 114 VAL A N 1
ATOM 889 C CA . VAL A 1 114 ? 0.182 -7.965 -14.531 1 93.94 114 VAL A CA 1
ATOM 890 C C . VAL A 1 114 ? -0.028 -6.52 -14.969 1 93.94 114 VAL A C 1
ATOM 892 O O . VAL A 1 114 ? 0.718 -5.625 -14.562 1 93.94 114 VAL A O 1
ATOM 895 N N . ASP A 1 115 ? -0.942 -6.277 -15.852 1 91.5 115 ASP A N 1
ATOM 896 C CA . ASP A 1 115 ? -1.419 -4.938 -16.188 1 91.5 115 ASP A CA 1
ATOM 897 C C . ASP A 1 115 ? -2.635 -4.562 -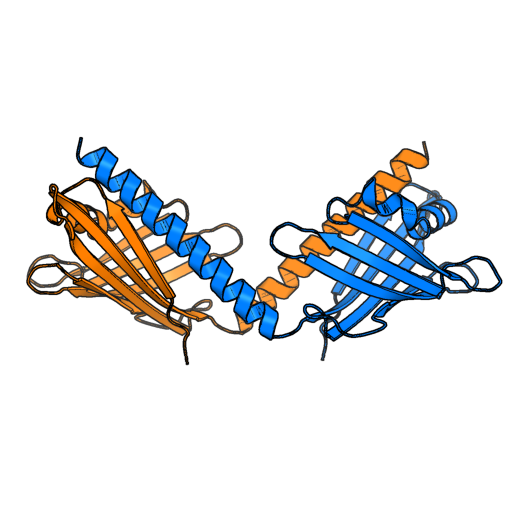15.344 1 91.5 115 ASP A C 1
ATOM 899 O O . ASP A 1 115 ? -3.725 -5.109 -15.539 1 91.5 115 ASP A O 1
ATOM 903 N N . VAL A 1 116 ? -2.396 -3.688 -14.414 1 87.19 116 VAL A N 1
ATOM 904 C CA . VAL A 1 116 ? -3.475 -3.271 -13.523 1 87.19 116 VAL A CA 1
ATOM 905 C C . VAL A 1 116 ? -4.207 -2.074 -14.125 1 87.19 116 VAL A C 1
ATOM 907 O O . VAL A 1 116 ? -3.598 -1.234 -14.789 1 87.19 116 VAL A O 1
ATOM 910 N N . ASN A 1 117 ? -5.457 -2.117 -13.898 1 82.62 117 ASN A N 1
ATOM 911 C CA . ASN A 1 117 ? -6.277 -1.017 -14.391 1 82.62 117 ASN A CA 1
ATOM 912 C C . ASN A 1 117 ? -5.969 0.286 -13.656 1 82.62 117 ASN A C 1
ATOM 914 O O . ASN A 1 117 ? -5.977 0.326 -12.43 1 82.62 117 ASN A O 1
ATOM 918 N N . LEU A 1 118 ? -5.562 1.359 -14.336 1 73.38 118 LEU A N 1
ATOM 919 C CA . LEU A 1 118 ? -5.191 2.678 -13.836 1 73.38 118 LEU A CA 1
ATOM 920 C C . LEU A 1 118 ? -6.254 3.217 -12.891 1 73.38 118 LEU A C 1
ATOM 922 O O . LEU A 1 118 ? -5.938 3.943 -11.945 1 73.38 118 LEU A O 1
ATOM 926 N N . GLY A 1 119 ? -7.43 2.773 -13.125 1 76.94 119 GLY A N 1
ATOM 927 C CA . GLY A 1 119 ? -8.477 3.197 -12.211 1 76.94 119 GLY A CA 1
ATOM 928 C C . GLY A 1 119 ? -8.273 2.707 -10.789 1 76.94 119 GLY A C 1
ATOM 929 O O . GLY A 1 119 ? -8.617 3.402 -9.836 1 76.94 119 GLY A O 1
ATOM 930 N N . MET A 1 120 ? -7.543 1.604 -10.703 1 78.62 120 MET A N 1
ATOM 931 C CA . MET A 1 120 ? -7.301 1.035 -9.375 1 78.62 120 MET A CA 1
ATOM 932 C C . MET A 1 120 ? -6.312 1.889 -8.586 1 78.62 120 MET A C 1
ATOM 934 O O . MET A 1 120 ? -6.449 2.041 -7.371 1 78.62 120 MET A O 1
ATOM 938 N N . PHE A 1 121 ? -5.434 2.408 -9.406 1 76.62 121 PHE A N 1
ATOM 939 C CA . PHE A 1 121 ? -4.477 3.285 -8.742 1 76.62 121 PHE A CA 1
ATOM 940 C C . PHE A 1 121 ? -5.188 4.473 -8.094 1 76.62 121 PHE A C 1
ATOM 942 O O . PHE A 1 121 ? -4.902 4.828 -6.953 1 76.62 121 PHE A O 1
ATOM 949 N N . GLY A 1 122 ? -6.137 4.953 -8.875 1 78.81 122 GLY A N 1
ATOM 950 C CA . GLY A 1 122 ? -6.895 6.078 -8.352 1 78.81 122 GLY A CA 1
ATOM 951 C C . GLY A 1 122 ? -7.652 5.742 -7.078 1 78.81 122 GLY A C 1
ATOM 952 O O . GLY A 1 122 ? -7.625 6.508 -6.113 1 78.81 122 GLY A O 1
ATOM 953 N N . MET A 1 123 ? -8.227 4.578 -7.105 1 78.88 123 MET A N 1
ATOM 954 C CA . MET A 1 123 ? -8.977 4.133 -5.934 1 78.88 123 MET A CA 1
ATOM 955 C C . MET A 1 123 ? -8.047 3.902 -4.75 1 78.88 123 MET A C 1
ATOM 957 O O . MET A 1 123 ? -8.336 4.332 -3.633 1 78.88 123 MET A O 1
ATOM 961 N N . PHE A 1 124 ? -6.918 3.223 -5.051 1 80.94 124 PHE A N 1
ATOM 962 C CA . PHE A 1 124 ? -5.961 2.967 -3.98 1 80.94 124 PHE A CA 1
ATOM 963 C C . PHE A 1 124 ? -5.395 4.273 -3.439 1 80.94 124 PHE A C 1
ATOM 965 O O . PHE A 1 124 ? -5.277 4.449 -2.225 1 80.94 124 PHE A O 1
ATOM 972 N N . ARG A 1 125 ? -5.125 5.098 -4.324 1 83.56 125 ARG A N 1
ATOM 973 C CA . ARG A 1 125 ? -4.609 6.402 -3.924 1 83.56 125 ARG A CA 1
ATOM 974 C C . ARG A 1 125 ? -5.586 7.117 -3.002 1 83.56 125 ARG A C 1
ATOM 976 O O . ARG A 1 125 ? -5.203 7.602 -1.935 1 83.56 125 ARG A O 1
ATOM 983 N N . SER A 1 126 ? -6.867 7.172 -3.414 1 85.94 126 SER A N 1
ATOM 984 C CA . SER A 1 126 ? -7.898 7.852 -2.637 1 85.94 126 SER A CA 1
ATOM 985 C C . SER A 1 126 ? -8.086 7.195 -1.272 1 85.94 126 SER A C 1
ATOM 987 O O . SER A 1 126 ? -8.219 7.887 -0.26 1 85.94 126 SER A O 1
ATOM 989 N N . LYS A 1 127 ? -8.055 5.934 -1.288 1 87.12 127 LYS A N 1
ATOM 990 C CA . LYS A 1 127 ? -8.227 5.188 -0.048 1 87.12 127 LYS A CA 1
ATOM 991 C C . LYS A 1 127 ? -7.031 5.363 0.878 1 87.12 127 LYS A C 1
ATOM 993 O O . LYS A 1 127 ? -7.195 5.586 2.08 1 87.12 127 LYS A O 1
ATOM 998 N N . ALA A 1 128 ? -5.84 5.109 0.293 1 86.31 128 ALA A N 1
ATOM 999 C CA . ALA A 1 128 ? -4.617 5.328 1.067 1 86.31 128 ALA A CA 1
ATOM 1000 C C . ALA A 1 128 ? -4.574 6.742 1.635 1 86.31 128 ALA A C 1
ATOM 1002 O O . ALA A 1 128 ? -4.238 6.938 2.805 1 86.31 128 ALA A O 1
ATOM 1003 N N . GLU A 1 129 ? -4.836 7.691 0.832 1 90.12 129 GLU A N 1
ATOM 1004 C CA . GLU A 1 129 ? -4.855 9.086 1.258 1 90.12 129 GLU A CA 1
ATOM 1005 C C . GLU A 1 129 ? -5.832 9.297 2.41 1 90.12 129 GLU A C 1
ATOM 1007 O O . GLU A 1 129 ? -5.488 9.914 3.42 1 90.12 129 GLU A O 1
ATOM 1012 N N . LYS A 1 130 ? -7.102 8.805 2.305 1 92.94 130 LYS A N 1
ATOM 1013 C CA . LYS A 1 130 ? -8.109 8.922 3.352 1 92.94 130 LYS A CA 1
ATOM 1014 C C . LYS A 1 130 ? -7.633 8.289 4.652 1 92.94 130 LYS A C 1
ATOM 1016 O O . LYS A 1 130 ? -7.785 8.867 5.727 1 92.94 130 LYS A O 1
ATOM 1021 N N . ALA A 1 131 ? -7.047 7.195 4.488 1 92.44 131 ALA A N 1
ATOM 1022 C CA . ALA A 1 131 ? -6.551 6.484 5.664 1 92.44 131 ALA A CA 1
ATOM 1023 C C . ALA A 1 131 ? -5.449 7.273 6.359 1 92.44 131 ALA A C 1
ATOM 1025 O O . ALA A 1 131 ? -5.426 7.371 7.59 1 92.44 131 ALA A O 1
ATOM 1026 N N . ILE A 1 132 ? -4.527 7.746 5.637 1 92.25 132 ILE A N 1
ATOM 1027 C CA . ILE A 1 132 ? -3.41 8.523 6.168 1 92.25 132 ILE A CA 1
ATOM 1028 C C . ILE A 1 132 ? -3.939 9.766 6.875 1 92.25 132 ILE A C 1
ATOM 1030 O O . ILE A 1 132 ? -3.5 10.094 7.98 1 92.25 132 ILE A O 1
ATOM 1034 N N . MET A 1 133 ? -4.902 10.43 6.234 1 96.12 133 MET A N 1
ATOM 1035 C CA . MET A 1 133 ? -5.473 11.641 6.82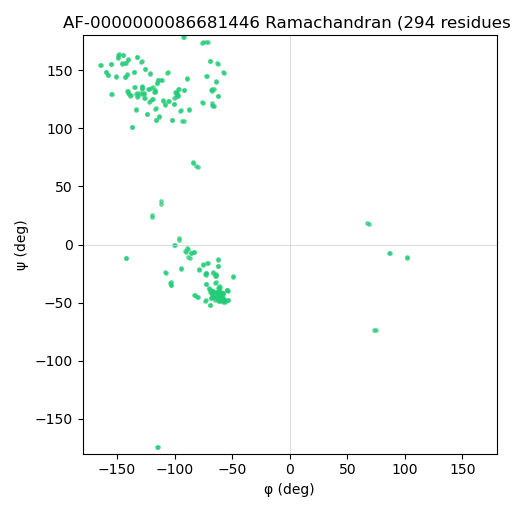 1 96.12 133 MET A CA 1
ATOM 1036 C C . MET A 1 133 ? -6.25 11.312 8.086 1 96.12 133 MET A C 1
ATOM 1038 O O . MET A 1 133 ? -6.199 12.062 9.062 1 96.12 133 MET A O 1
ATOM 1042 N N . ASP A 1 134 ? -6.984 10.219 8.086 1 96.56 134 ASP A N 1
ATOM 1043 C CA . ASP A 1 134 ? -7.695 9.766 9.273 1 96.56 134 ASP A CA 1
ATOM 1044 C C . ASP A 1 134 ? -6.73 9.531 10.438 1 96.56 134 ASP A C 1
ATOM 1046 O O . ASP A 1 134 ? -6.996 9.953 11.562 1 96.56 134 ASP A O 1
ATOM 1050 N N . PHE A 1 135 ? -5.645 8.961 10.141 1 95.06 135 PHE A N 1
ATOM 1051 C CA . PHE A 1 135 ? -4.633 8.68 11.156 1 95.06 135 PHE A CA 1
ATOM 1052 C C . PHE A 1 135 ? -4.016 9.977 11.672 1 95.06 135 PHE A C 1
ATOM 1054 O O . PHE A 1 135 ? -3.84 10.141 12.883 1 95.06 135 PHE A O 1
ATOM 1061 N N . ALA A 1 136 ? -3.691 10.82 10.789 1 96.44 136 ALA A N 1
ATOM 1062 C CA . ALA A 1 136 ? -3.092 12.094 11.164 1 96.44 136 ALA A CA 1
ATOM 1063 C C . ALA A 1 136 ? -4.023 12.883 12.078 1 96.44 136 ALA A C 1
ATOM 1065 O O . ALA A 1 136 ? -3.582 13.453 13.086 1 96.44 136 ALA A O 1
ATOM 1066 N N . LEU A 1 137 ? -5.34 12.891 11.75 1 98.31 137 LEU A N 1
ATOM 1067 C CA . LEU A 1 137 ? -6.316 13.625 12.547 1 98.31 137 LEU A CA 1
ATOM 1068 C C . LEU A 1 137 ? -6.52 12.969 13.906 1 98.31 137 LEU A C 1
ATOM 1070 O O . LEU A 1 137 ? -6.648 13.664 14.922 1 98.31 137 LEU A O 1
ATOM 1074 N N . ARG A 1 138 ? -6.523 11.742 13.969 1 97.81 138 ARG A N 1
ATOM 1075 C CA . ARG A 1 138 ? -6.672 11.023 15.234 1 97.81 138 ARG A CA 1
ATOM 1076 C C . ARG A 1 138 ? -5.457 11.234 16.125 1 97.81 138 ARG A C 1
ATOM 1078 O O . ARG A 1 138 ? -5.594 11.391 17.344 1 97.81 138 ARG A O 1
ATOM 1085 N N . ASP A 1 139 ? -4.273 11.156 15.492 1 98.25 139 ASP A N 1
ATOM 1086 C CA . ASP A 1 139 ? -3.062 11.453 16.25 1 98.25 139 ASP A CA 1
ATOM 1087 C C . ASP A 1 139 ? -3.111 12.867 16.828 1 98.25 139 ASP A C 1
ATOM 1089 O O . ASP A 1 139 ? -2.758 13.086 17.984 1 98.25 139 ASP A O 1
ATOM 1093 N N . LEU A 1 140 ? -3.539 13.82 16.062 1 98.5 140 LEU A N 1
ATOM 1094 C CA . LEU A 1 140 ? -3.684 15.195 16.516 1 98.5 140 LEU A CA 1
ATOM 1095 C C . LEU A 1 140 ? -4.66 15.273 17.688 1 98.5 140 LEU A C 1
ATOM 1097 O O . LEU A 1 140 ? -4.363 15.898 18.719 1 98.5 140 LEU A O 1
ATOM 1101 N N . LYS A 1 141 ? -5.801 14.617 17.5 1 98.69 141 LYS A N 1
ATOM 1102 C CA . LYS A 1 141 ? -6.816 14.586 18.562 1 98.69 141 LYS A CA 1
ATOM 1103 C C . LYS A 1 141 ? -6.246 14.023 19.859 1 98.69 141 LYS A C 1
ATOM 1105 O O . LYS A 1 141 ? -6.391 14.625 20.922 1 98.69 141 LYS A O 1
ATOM 1110 N N . ARG A 1 142 ? -5.578 12.93 19.734 1 98.25 142 ARG A N 1
ATOM 1111 C CA . ARG A 1 142 ? -5 12.297 20.922 1 98.25 142 ARG A CA 1
ATOM 1112 C C . ARG A 1 142 ? -3.982 13.211 21.594 1 98.25 142 ARG A C 1
ATOM 1114 O O . ARG A 1 142 ? -3.998 13.375 22.812 1 98.25 142 ARG A O 1
ATOM 1121 N N . ARG A 1 143 ? -3.148 13.781 20.781 1 98.62 143 ARG A N 1
ATOM 1122 C CA . ARG A 1 143 ? -2.121 14.672 21.312 1 98.62 143 ARG A CA 1
ATOM 1123 C C . ARG A 1 143 ? -2.746 15.867 22.016 1 98.62 143 ARG A C 1
ATOM 1125 O O . ARG A 1 143 ? -2.4 16.172 23.172 1 98.62 143 ARG A O 1
ATOM 1132 N N . VAL A 1 144 ? -3.703 16.531 21.391 1 98.62 144 VAL A N 1
ATOM 1133 C CA . VAL A 1 144 ? -4.336 17.719 21.938 1 98.62 144 VAL A CA 1
ATOM 1134 C C . VAL A 1 144 ? -5.074 17.391 23.219 1 98.62 144 VAL A C 1
ATOM 1136 O O . VAL A 1 144 ? -4.906 18.078 24.234 1 98.62 144 VAL A O 1
ATOM 1139 N N . GLU A 1 145 ? -5.816 16.328 23.219 1 98.44 145 GLU A N 1
ATOM 1140 C CA . GLU A 1 145 ? -6.656 15.984 24.359 1 98.44 145 GLU A CA 1
ATOM 1141 C C . GLU A 1 145 ? -5.812 15.484 25.531 1 98.44 145 GLU A C 1
ATOM 1143 O O . GLU A 1 145 ? -6.207 15.625 26.703 1 98.44 145 GLU A O 1
ATOM 1148 N N . SER A 1 146 ? -4.648 14.969 25.219 1 97.88 146 SER A N 1
ATOM 1149 C CA . SER A 1 146 ? -3.752 14.539 26.297 1 97.88 146 SER A CA 1
ATOM 1150 C C . SER A 1 146 ? -3.133 15.742 27 1 97.88 146 SER A C 1
ATOM 1152 O O . SER A 1 146 ? -2.723 15.641 28.156 1 97.88 146 SER A O 1
ATOM 1154 N N . LEU A 1 147 ? -3.039 16.812 26.328 1 96.25 147 LEU A N 1
ATOM 1155 C CA . LEU A 1 147 ? -2.412 18 26.875 1 96.25 147 LEU A CA 1
ATOM 1156 C C . LEU A 1 147 ? -3.455 18.938 27.5 1 96.25 147 LEU A C 1
ATOM 1158 O O . LEU A 1 147 ? -3.107 19.891 28.188 1 96.25 147 LEU A O 1
ATOM 1162 N N . SER A 1 148 ? -4.684 18.719 27.062 1 87.81 148 SER A N 1
ATOM 1163 C CA . SER A 1 148 ? -5.758 19.578 27.562 1 87.81 148 SER A CA 1
ATOM 1164 C C . SER A 1 148 ? -6.32 19.062 28.875 1 87.81 148 SER A C 1
ATOM 1166 O O . SER A 1 148 ? -7.098 19.75 29.531 1 87.81 148 SER A O 1
ATOM 1168 N N . LYS A 1 149 ? -5.969 18 29.312 1 75.12 149 LYS A N 1
ATOM 1169 C CA . LYS A 1 149 ? -6.352 17.562 30.656 1 75.12 149 LYS A CA 1
ATOM 1170 C C . LYS A 1 149 ? -5.473 18.203 31.719 1 75.12 149 LYS A C 1
ATOM 1172 O O . LYS A 1 149 ? -4.312 18.531 31.469 1 75.12 149 LYS A O 1
ATOM 1177 N N . MET B 1 1 ? -3.994 17.641 -12.703 1 48.91 1 MET B N 1
ATOM 1178 C CA . MET B 1 1 ? -4.957 18.078 -11.703 1 48.91 1 MET B CA 1
ATOM 1179 C C . MET B 1 1 ? -4.789 17.297 -10.406 1 48.91 1 MET B C 1
ATOM 1181 O O . MET B 1 1 ? -4.777 16.062 -10.414 1 48.91 1 MET B O 1
ATOM 1185 N N . THR B 1 2 ? -4.047 17.844 -9.461 1 66.44 2 THR B N 1
ATOM 1186 C CA . THR B 1 2 ? -3.83 17.094 -8.219 1 66.44 2 THR B CA 1
ATOM 1187 C C . THR B 1 2 ? -5.133 16.953 -7.441 1 66.44 2 THR B C 1
ATOM 1189 O O . THR B 1 2 ? -5.871 17.922 -7.27 1 66.44 2 THR B O 1
ATOM 1192 N N . ASP B 1 3 ? -5.531 15.711 -7.238 1 84.94 3 ASP B N 1
ATOM 1193 C CA . ASP B 1 3 ? -6.734 15.422 -6.465 1 84.94 3 ASP B CA 1
ATOM 1194 C C . ASP B 1 3 ? -6.59 15.906 -5.023 1 84.94 3 ASP B C 1
ATOM 1196 O O . ASP B 1 3 ? -5.508 15.82 -4.441 1 84.94 3 ASP B O 1
ATOM 1200 N N . THR B 1 4 ? -7.625 16.688 -4.617 1 93.5 4 THR B N 1
ATOM 1201 C CA . THR B 1 4 ? -7.672 17.188 -3.248 1 93.5 4 THR B CA 1
ATOM 1202 C C . THR B 1 4 ? -8.555 16.297 -2.379 1 93.5 4 THR B C 1
ATOM 1204 O O . THR B 1 4 ? -9.617 15.852 -2.811 1 93.5 4 THR B O 1
ATOM 1207 N N . SER B 1 5 ? -8.078 15.938 -1.197 1 95.5 5 SER B N 1
ATOM 1208 C CA . SER B 1 5 ? -8.828 15.172 -0.208 1 95.5 5 SER B CA 1
ATOM 1209 C C . SER B 1 5 ? -9.086 16 1.049 1 95.5 5 SER B C 1
ATOM 1211 O O . SER B 1 5 ? -8.227 16.781 1.473 1 95.5 5 SER B O 1
ATOM 1213 N N . THR B 1 6 ? -10.328 15.844 1.648 1 97.5 6 THR B N 1
ATOM 1214 C CA . THR B 1 6 ? -10.695 16.578 2.857 1 97.5 6 THR B CA 1
ATOM 1215 C C . THR B 1 6 ? -11.359 15.648 3.869 1 97.5 6 THR B C 1
ATOM 1217 O O . THR B 1 6 ? -12.156 14.789 3.498 1 97.5 6 THR B O 1
ATOM 1220 N N . GLN B 1 7 ? -10.969 15.758 5.125 1 98.19 7 GLN B N 1
ATOM 1221 C CA . GLN B 1 7 ? -11.578 15.039 6.242 1 98.19 7 GLN B CA 1
ATOM 1222 C C . GLN B 1 7 ? -11.633 15.922 7.488 1 98.19 7 GLN B C 1
ATOM 1224 O O . GLN B 1 7 ? -10.883 16.891 7.613 1 98.19 7 GLN B O 1
ATOM 1229 N N . SER B 1 8 ? -12.625 15.555 8.398 1 98.44 8 SER B N 1
ATOM 1230 C CA . SER B 1 8 ? -12.742 16.375 9.602 1 98.44 8 SER B CA 1
ATOM 1231 C C . SER B 1 8 ? -12.828 15.508 10.852 1 98.44 8 SER B C 1
ATOM 1233 O O . SER B 1 8 ? -13.148 14.32 10.766 1 98.44 8 SER B O 1
ATOM 1235 N N . ILE B 1 9 ? -12.555 16.125 12.008 1 98.5 9 ILE B N 1
ATOM 1236 C CA . ILE B 1 9 ? -12.672 15.469 13.305 1 98.5 9 ILE B CA 1
ATOM 1237 C C . ILE B 1 9 ? -13.008 16.5 14.375 1 98.5 9 ILE B C 1
ATOM 1239 O O . ILE B 1 9 ? -12.602 17.656 14.273 1 98.5 9 ILE B O 1
ATOM 1243 N N . THR B 1 10 ? -13.789 16.078 15.289 1 98.62 10 THR B N 1
ATOM 1244 C CA . THR B 1 10 ? -14.047 16.922 16.453 1 98.62 10 THR B CA 1
ATOM 1245 C C . THR B 1 10 ? -13.062 16.609 17.578 1 98.62 10 THR B C 1
ATOM 1247 O O . THR B 1 10 ? -12.852 15.453 17.906 1 98.62 10 THR B O 1
ATOM 1250 N N . ILE B 1 11 ? -12.477 17.672 18.172 1 98.69 11 ILE B N 1
ATOM 1251 C CA . ILE B 1 11 ? -11.508 17.547 19.25 1 98.69 11 ILE B CA 1
ATOM 1252 C C . ILE B 1 11 ? -12.055 18.219 20.516 1 98.69 11 ILE B C 1
ATOM 1254 O O . ILE B 1 11 ? -12.508 19.359 20.469 1 98.69 11 ILE B O 1
ATOM 1258 N N . ALA B 1 12 ? -11.977 17.531 21.594 1 98.19 12 ALA B N 1
ATOM 1259 C CA . ALA B 1 12 ? -12.477 18.031 22.875 1 98.19 12 ALA B CA 1
ATOM 1260 C C . ALA B 1 12 ? -11.484 19 23.516 1 98.19 12 ALA B C 1
ATOM 1262 O O . ALA B 1 12 ? -10.992 18.75 24.625 1 98.19 12 ALA B O 1
ATOM 1263 N N . ALA B 1 13 ? -11.234 20.125 22.984 1 98.44 13 ALA B N 1
ATOM 1264 C CA . ALA B 1 13 ? -10.367 21.219 23.422 1 98.44 13 ALA B CA 1
ATOM 1265 C C . ALA B 1 13 ? -10.68 22.5 22.672 1 98.44 13 ALA B C 1
ATOM 1267 O O . ALA B 1 13 ? -11.195 22.469 21.547 1 98.44 13 ALA B O 1
ATOM 1268 N N . PRO B 1 14 ? -10.398 23.594 23.234 1 97.75 14 PRO B N 1
ATOM 1269 C CA . PRO B 1 14 ? -10.664 24.859 22.547 1 97.75 14 PRO B CA 1
ATOM 1270 C C . PRO B 1 14 ? -9.734 25.078 21.344 1 97.75 14 PRO B C 1
ATOM 1272 O O . PRO B 1 14 ? -8.641 24.516 21.297 1 97.75 14 PRO B O 1
ATOM 1275 N N . PRO B 1 15 ? -10.109 25.922 20.359 1 98 15 PRO B N 1
ATOM 1276 C CA . PRO B 1 15 ? -9.336 26.172 19.156 1 98 15 PRO B CA 1
ATOM 1277 C C . PRO B 1 15 ? -7.895 26.594 19.438 1 98 15 PRO B C 1
ATOM 1279 O O . PRO B 1 15 ? -6.973 26.188 18.734 1 98 15 PRO B O 1
ATOM 1282 N N . ALA B 1 16 ? -7.719 27.391 20.422 1 97.25 16 ALA B N 1
ATOM 1283 C CA . ALA B 1 16 ? -6.383 27.891 20.734 1 97.25 16 ALA B CA 1
ATOM 1284 C C . ALA B 1 16 ? -5.43 26.75 21.078 1 97.25 16 ALA B C 1
ATOM 1286 O O . ALA B 1 16 ? -4.258 26.766 20.688 1 97.25 16 ALA B O 1
ATOM 1287 N N . LYS B 1 17 ? -5.91 25.781 21.812 1 98.25 17 LYS B N 1
ATOM 1288 C CA . LYS B 1 17 ? -5.086 24.625 22.172 1 98.25 17 LYS B CA 1
ATOM 1289 C C . LYS B 1 17 ? -4.766 23.781 20.938 1 98.25 17 LYS B C 1
ATOM 1291 O O . LYS B 1 17 ? -3.648 23.281 20.797 1 98.25 17 LYS B O 1
ATOM 1296 N N . VAL B 1 18 ? -5.711 23.625 20.078 1 98.75 18 VAL B N 1
ATOM 1297 C CA . VAL B 1 18 ? -5.508 22.875 18.828 1 98.75 18 VAL B CA 1
ATOM 1298 C C . VAL B 1 18 ? -4.426 23.547 18 1 98.75 18 VAL B C 1
ATOM 1300 O O . VAL B 1 18 ? -3.48 22.891 17.547 1 98.75 18 VAL B O 1
ATOM 1303 N N . ALA B 1 19 ? -4.551 24.844 17.859 1 98.5 19 ALA B N 1
ATOM 1304 C CA . A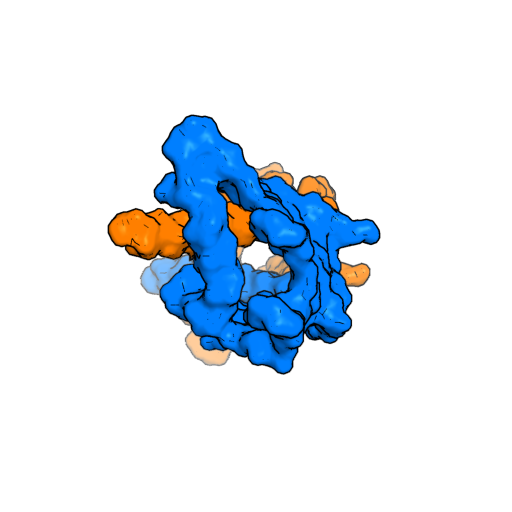LA B 1 19 ? -3.576 25.609 17.078 1 98.5 19 ALA B CA 1
ATOM 1305 C C . ALA B 1 19 ? -2.184 25.5 17.688 1 98.5 19 ALA B C 1
ATOM 1307 O O . ALA B 1 19 ? -1.187 25.391 16.969 1 98.5 19 ALA B O 1
ATOM 1308 N N . GLU B 1 20 ? -2.156 25.578 18.969 1 98.06 20 GLU B N 1
ATOM 1309 C CA . GLU B 1 20 ? -0.891 25.484 19.688 1 98.06 20 GLU B CA 1
ATOM 1310 C C . GLU B 1 20 ? -0.179 24.172 19.375 1 98.06 20 GLU B C 1
ATOM 1312 O O . GLU B 1 20 ? 1.018 24.156 19.078 1 98.06 20 GLU B O 1
ATOM 1317 N N . VAL B 1 21 ? -0.885 23.094 19.406 1 98.69 21 VAL B N 1
ATOM 1318 C CA . VAL B 1 21 ? -0.305 21.781 19.156 1 98.69 21 VAL B CA 1
ATOM 1319 C C . VAL B 1 21 ? 0.113 21.656 17.688 1 98.69 21 VAL B C 1
ATOM 1321 O O . VAL B 1 21 ? 1.19 21.141 17.391 1 98.69 21 VAL B O 1
ATOM 1324 N N . ILE B 1 22 ? -0.696 22.156 16.781 1 98.75 22 ILE B N 1
ATOM 1325 C CA . ILE B 1 22 ? -0.387 22.109 15.352 1 98.75 22 ILE B CA 1
ATOM 1326 C C . ILE B 1 22 ? 0.9 22.891 15.078 1 98.75 22 ILE B C 1
ATOM 1328 O O . ILE B 1 22 ? 1.727 22.469 14.266 1 98.75 22 ILE B O 1
ATOM 1332 N N . CYS B 1 23 ? 1.124 23.969 15.781 1 98.44 23 CYS B N 1
ATOM 1333 C CA . CYS B 1 23 ? 2.24 24.859 15.492 1 98.44 23 CYS B CA 1
ATOM 1334 C C . CYS B 1 23 ? 3.477 24.453 16.297 1 98.44 23 CYS B C 1
ATOM 1336 O O . CYS B 1 23 ? 4.547 25.047 16.125 1 98.44 23 CYS B O 1
ATOM 1338 N N . ASP B 1 24 ? 3.34 23.5 17.156 1 98.12 24 ASP B N 1
ATOM 1339 C CA . ASP B 1 24 ? 4.488 23.031 17.922 1 98.12 24 ASP B CA 1
ATOM 1340 C C . ASP B 1 24 ? 5.293 22 17.141 1 98.12 24 ASP B C 1
ATOM 1342 O O . ASP B 1 24 ? 5.41 20.844 17.578 1 98.12 24 ASP B O 1
ATOM 1346 N N . PHE B 1 25 ? 5.949 22.453 16.141 1 98.69 25 PHE B N 1
ATOM 1347 C CA . PHE B 1 25 ? 6.562 21.609 15.109 1 98.69 25 PHE B CA 1
ATOM 1348 C C . PHE B 1 25 ? 7.648 20.734 15.719 1 98.69 25 PHE B C 1
ATOM 1350 O O . PHE B 1 25 ? 7.715 19.531 15.43 1 98.69 25 PHE B O 1
ATOM 1357 N N . ALA B 1 26 ? 8.477 21.234 16.562 1 97 26 ALA B N 1
ATOM 1358 C CA . ALA B 1 26 ? 9.641 20.547 17.109 1 97 26 ALA B CA 1
ATOM 1359 C C . ALA B 1 26 ? 9.219 19.312 17.906 1 97 26 ALA B C 1
ATOM 1361 O O . ALA B 1 26 ? 10.016 18.391 18.109 1 97 26 ALA B O 1
ATOM 1362 N N . ARG B 1 27 ? 7.969 19.219 18.312 1 98 27 ARG B N 1
ATOM 1363 C CA . ARG B 1 27 ? 7.52 18.125 19.156 1 98 27 ARG B CA 1
ATOM 1364 C C . ARG B 1 27 ? 6.797 17.047 18.344 1 98 27 ARG B C 1
ATOM 1366 O O . ARG B 1 27 ? 6.387 16.016 18.875 1 98 27 ARG B O 1
ATOM 1373 N N . TYR B 1 28 ? 6.676 17.234 17.062 1 98.5 28 TYR B N 1
ATOM 1374 C CA . TYR B 1 28 ? 5.965 16.281 16.219 1 98.5 28 TYR B CA 1
ATOM 1375 C C . TYR B 1 28 ? 6.523 14.875 16.391 1 98.5 28 TYR B C 1
ATOM 1377 O O . TYR B 1 28 ? 5.762 13.906 16.5 1 98.5 28 TYR B O 1
ATOM 1385 N N . PRO B 1 29 ? 7.863 14.664 16.531 1 98 29 PRO B N 1
ATOM 1386 C CA . PRO B 1 29 ? 8.406 13.305 16.656 1 98 29 PRO B CA 1
ATOM 1387 C C . PRO B 1 29 ? 7.902 12.578 17.906 1 98 29 PRO B C 1
ATOM 1389 O O . PRO B 1 29 ? 8.016 11.352 17.984 1 98 29 PRO B O 1
ATOM 1392 N N . GLU B 1 30 ? 7.301 13.281 18.812 1 97.44 30 GLU B N 1
ATOM 1393 C CA . GLU B 1 30 ? 6.797 12.68 20.047 1 97.44 30 GLU B CA 1
ATOM 1394 C C . GLU B 1 30 ? 5.469 11.969 19.812 1 97.44 30 GLU B C 1
ATOM 1396 O O . GLU B 1 30 ? 5.078 11.102 20.594 1 97.44 30 GLU B O 1
ATOM 1401 N N . TRP B 1 31 ? 4.754 12.352 18.734 1 97.12 31 TRP B N 1
ATOM 1402 C CA . TRP B 1 31 ? 3.396 11.82 18.641 1 97.12 31 TRP B CA 1
ATOM 1403 C C . TRP B 1 31 ? 3.029 11.484 17.203 1 97.12 31 TRP B C 1
ATOM 1405 O O . TRP B 1 31 ? 1.97 10.906 16.953 1 97.12 31 TRP B O 1
ATOM 1415 N N . VAL B 1 32 ? 3.834 11.906 16.203 1 96.62 32 VAL B N 1
ATOM 1416 C CA . VAL B 1 32 ? 3.711 11.453 14.812 1 96.62 32 VAL B CA 1
ATOM 1417 C C . VAL B 1 32 ? 4.793 10.422 14.508 1 96.62 32 VAL B C 1
ATOM 1419 O O . VAL B 1 32 ? 5.953 10.773 14.273 1 96.62 32 VAL B O 1
ATOM 1422 N N . SER B 1 33 ? 4.453 9.219 14.398 1 93.88 33 SER B N 1
ATOM 1423 C CA . SER B 1 33 ? 5.402 8.109 14.391 1 93.88 33 SER B CA 1
ATOM 1424 C C . SER B 1 33 ? 6.32 8.18 13.172 1 93.88 33 SER B C 1
ATOM 1426 O O . SER B 1 33 ? 7.496 7.824 13.258 1 93.88 33 SER B O 1
ATOM 1428 N N . ALA B 1 34 ? 5.887 8.641 12.117 1 94.25 34 ALA B N 1
ATOM 1429 C CA . ALA B 1 34 ? 6.676 8.641 10.891 1 94.25 34 ALA B CA 1
ATOM 1430 C C . ALA B 1 34 ? 7.629 9.836 10.852 1 94.25 34 ALA B C 1
ATOM 1432 O O . ALA B 1 34 ? 8.484 9.93 9.961 1 94.25 34 ALA B O 1
ATOM 1433 N N . MET B 1 35 ? 7.531 10.695 11.758 1 96.62 35 MET B N 1
ATOM 1434 C CA . MET B 1 35 ? 8.336 11.914 11.734 1 96.62 35 MET B CA 1
ATOM 1435 C C . MET B 1 35 ? 9.609 11.742 12.555 1 96.62 35 MET B C 1
ATOM 1437 O O . MET B 1 35 ? 9.547 11.633 13.781 1 96.62 35 MET B O 1
ATOM 1441 N N . LYS B 1 36 ? 10.742 11.797 11.906 1 97.12 36 LYS B N 1
ATOM 1442 C CA . LYS B 1 36 ? 12.039 11.656 12.57 1 97.12 36 LYS B CA 1
ATOM 1443 C C . LYS B 1 36 ? 12.469 12.969 13.219 1 97.12 36 LYS B C 1
ATOM 1445 O O . LYS B 1 36 ? 12.961 12.977 14.352 1 97.12 36 LYS B O 1
ATOM 1450 N N . SER B 1 37 ? 12.328 14.016 12.523 1 97.81 37 SER B N 1
ATOM 1451 C CA . SER B 1 37 ? 12.641 15.344 13.047 1 97.81 37 SER B CA 1
ATOM 1452 C C . SER B 1 37 ? 11.852 16.422 12.312 1 97.81 37 SER B C 1
ATOM 1454 O O . SER B 1 37 ? 11.43 16.234 11.172 1 97.81 37 SER B O 1
ATOM 1456 N N . VAL B 1 38 ? 11.641 17.516 12.945 1 98.62 38 VAL B N 1
ATOM 1457 C CA . VAL B 1 38 ? 11.023 18.719 12.398 1 98.62 38 VAL B CA 1
ATOM 1458 C C . VAL B 1 38 ? 11.75 19.969 12.906 1 98.62 38 VAL B C 1
ATOM 1460 O O . VAL B 1 38 ? 11.969 20.109 14.109 1 98.62 38 VAL B O 1
ATOM 1463 N N . LYS B 1 39 ? 12.109 20.828 11.953 1 98.56 39 LYS B N 1
ATOM 1464 C CA . LYS B 1 39 ? 12.859 22.031 12.32 1 98.56 39 LYS B CA 1
ATOM 1465 C C . LYS B 1 39 ? 12.25 23.281 11.688 1 98.56 39 LYS B C 1
ATOM 1467 O O . LYS B 1 39 ? 12.078 23.344 10.469 1 98.56 39 LYS B O 1
ATOM 1472 N N . VAL B 1 40 ? 11.977 24.281 12.492 1 98.75 40 VAL B N 1
ATOM 1473 C CA . VAL B 1 40 ? 11.609 25.594 11.961 1 98.75 40 VAL B CA 1
ATOM 1474 C C . VAL B 1 40 ? 12.859 26.297 11.445 1 98.75 40 VAL B C 1
ATOM 1476 O O . VAL B 1 40 ? 13.781 26.594 12.203 1 98.75 40 VAL B O 1
ATOM 1479 N N . ILE B 1 41 ? 12.789 26.641 10.195 1 98.5 41 ILE B N 1
ATOM 1480 C CA . ILE B 1 41 ? 14.031 27.172 9.641 1 98.5 41 ILE B CA 1
ATOM 1481 C C . ILE B 1 41 ? 13.898 28.672 9.406 1 98.5 41 ILE B C 1
ATOM 1483 O O . ILE B 1 41 ? 14.898 29.375 9.242 1 98.5 41 ILE B O 1
ATOM 1487 N N . GLU B 1 42 ? 12.688 29.094 9.266 1 98.69 42 GLU B N 1
ATOM 1488 C CA . GLU B 1 42 ? 12.398 30.531 9.188 1 98.69 42 GLU B CA 1
ATOM 1489 C C . GLU B 1 42 ? 11.117 30.875 9.938 1 98.69 42 GLU B C 1
ATOM 1491 O O . GLU B 1 42 ? 10.172 30.094 9.961 1 98.69 42 GLU B O 1
ATOM 1496 N N . GLU B 1 43 ? 11.109 32.125 10.555 1 98.56 43 GLU B N 1
ATOM 1497 C CA . GLU B 1 43 ? 9.93 32.594 11.258 1 98.56 43 GLU B CA 1
ATOM 1498 C C . GLU B 1 43 ? 9.5 33.969 10.734 1 98.56 43 GLU B C 1
ATOM 1500 O O . GLU B 1 43 ? 10.328 34.75 10.234 1 98.56 43 GLU B O 1
ATOM 1505 N N . TYR B 1 44 ? 8.234 34.156 10.844 1 98.25 44 TYR B N 1
ATOM 1506 C CA . TYR B 1 44 ? 7.723 35.531 10.672 1 98.25 44 TYR B CA 1
ATOM 1507 C C . TYR B 1 44 ? 8.102 36.406 11.852 1 98.25 44 TYR B C 1
ATOM 1509 O O . TYR B 1 44 ? 8.625 35.906 12.859 1 98.25 44 TYR B O 1
ATOM 1517 N N . GLU B 1 45 ? 7.785 37.656 11.703 1 97.12 45 GLU B N 1
ATOM 1518 C CA . GLU B 1 45 ? 8.094 38.625 12.758 1 97.12 45 GLU B CA 1
ATOM 1519 C C . GLU B 1 45 ? 7.309 38.312 14.023 1 97.12 45 GLU B C 1
ATOM 1521 O O . GLU B 1 45 ? 7.797 38.562 15.133 1 97.12 45 GLU B O 1
ATOM 1526 N N . ASP B 1 46 ? 6.172 37.688 13.922 1 95.81 46 ASP B N 1
ATOM 1527 C CA . ASP B 1 46 ? 5.309 37.438 15.07 1 95.81 46 ASP B CA 1
ATOM 1528 C C . ASP B 1 46 ? 5.672 36.094 15.734 1 95.81 46 ASP B C 1
ATOM 1530 O O . ASP B 1 46 ? 5.031 35.688 16.703 1 95.81 46 ASP B O 1
ATOM 1534 N N . GLY B 1 47 ? 6.57 35.438 15.18 1 95.94 47 GLY B N 1
ATOM 1535 C CA . GLY B 1 47 ? 7.07 34.219 15.836 1 95.94 47 GLY B CA 1
ATOM 1536 C C . GLY B 1 47 ? 6.527 32.938 15.234 1 95.94 47 GLY B C 1
ATOM 1537 O O . GLY B 1 47 ? 7.02 31.859 15.531 1 95.94 47 GLY B O 1
ATOM 1538 N N . TYR B 1 48 ? 5.52 33.062 14.367 1 97.62 48 TYR B N 1
ATOM 1539 C CA . TYR B 1 48 ? 5.004 31.891 13.703 1 97.62 48 TYR B CA 1
ATOM 1540 C C . TYR B 1 48 ? 5.984 31.375 12.648 1 97.62 48 TYR B C 1
ATOM 1542 O O . TYR B 1 48 ? 6.676 32.188 12.008 1 97.62 48 TYR B O 1
ATOM 1550 N N . ALA B 1 49 ? 6.035 30.141 12.5 1 98.75 49 ALA B N 1
ATOM 1551 C CA . ALA B 1 49 ? 6.934 29.547 11.523 1 98.75 49 ALA B CA 1
ATOM 1552 C C . ALA B 1 49 ? 6.516 29.891 10.102 1 98.75 49 ALA B C 1
ATOM 1554 O O . ALA B 1 49 ? 5.336 29.812 9.75 1 98.75 49 ALA B O 1
ATOM 1555 N N . SER B 1 50 ? 7.461 30.281 9.281 1 98.81 50 SER B N 1
ATOM 1556 C CA . SER B 1 50 ? 7.188 30.531 7.871 1 98.81 50 SER B CA 1
ATOM 1557 C C . SER B 1 50 ? 7.691 29.391 6.996 1 98.81 50 SER B C 1
ATOM 1559 O O . SER B 1 50 ? 7.086 29.078 5.969 1 98.81 50 SER B O 1
ATOM 1561 N N . GLN B 1 51 ? 8.805 28.797 7.387 1 98.88 51 GLN B N 1
ATOM 1562 C CA . GLN B 1 51 ? 9.336 27.625 6.715 1 98.88 51 GLN B CA 1
ATOM 1563 C C . GLN B 1 51 ? 9.742 26.547 7.723 1 98.88 51 GLN B C 1
ATOM 1565 O O . GLN B 1 51 ? 10.422 26.844 8.711 1 98.88 51 GLN B O 1
ATOM 1570 N N . VAL B 1 52 ? 9.273 25.375 7.465 1 98.88 52 VAL B N 1
ATOM 1571 C CA . VAL B 1 52 ? 9.531 24.25 8.359 1 98.88 52 VAL B CA 1
ATOM 1572 C C . VAL B 1 52 ? 10.078 23.062 7.555 1 98.88 52 VAL B C 1
ATOM 1574 O O . VAL B 1 52 ? 9.516 22.703 6.523 1 98.88 52 VAL B O 1
ATOM 1577 N N . ARG B 1 53 ? 11.195 22.453 7.957 1 98.75 53 ARG B N 1
ATOM 1578 C CA . ARG B 1 53 ? 11.797 21.281 7.328 1 98.75 53 ARG B CA 1
ATOM 1579 C C . ARG B 1 53 ? 11.406 20 8.062 1 98.75 53 ARG B C 1
ATOM 1581 O O . ARG B 1 53 ? 11.516 19.922 9.289 1 98.75 53 ARG B O 1
ATOM 1588 N N . PHE B 1 54 ? 10.977 19.078 7.336 1 98.62 54 PHE B N 1
ATOM 1589 C CA . PHE B 1 54 ? 10.523 17.797 7.867 1 98.62 54 PHE B CA 1
ATOM 1590 C C . PHE B 1 54 ? 11.422 16.656 7.387 1 98.62 54 PHE B C 1
ATOM 1592 O O . PHE B 1 54 ? 11.828 16.625 6.227 1 98.62 54 PHE B O 1
ATOM 1599 N N . SER B 1 55 ? 11.711 15.742 8.281 1 98.19 55 SER B N 1
ATOM 1600 C CA . SER B 1 55 ? 12.336 14.469 7.953 1 98.19 55 SER B CA 1
ATOM 1601 C C . SER B 1 55 ? 11.391 13.297 8.219 1 98.19 55 SER B C 1
ATOM 1603 O O . SER B 1 55 ? 11.07 13.008 9.375 1 98.19 55 SER B O 1
ATOM 1605 N N . LEU B 1 56 ? 10.977 12.711 7.105 1 96.56 56 LEU B N 1
ATOM 1606 C CA . LEU B 1 56 ? 10.023 11.609 7.152 1 96.56 56 LEU B CA 1
ATOM 1607 C C . LEU B 1 56 ? 10.734 10.266 7.027 1 96.56 56 LEU B C 1
ATOM 1609 O O . LEU B 1 56 ? 11.594 10.094 6.156 1 96.56 56 LEU B O 1
ATOM 1613 N N . ASP B 1 57 ? 10.398 9.328 7.945 1 94.69 57 ASP B N 1
ATOM 1614 C CA . ASP B 1 57 ? 10.875 7.949 7.852 1 94.69 57 ASP B CA 1
ATOM 1615 C C . ASP B 1 57 ? 9.758 6.957 8.164 1 94.69 57 ASP B C 1
ATOM 1617 O O . ASP B 1 57 ? 9.445 6.727 9.336 1 94.69 57 ASP B O 1
ATOM 1621 N N . ALA B 1 58 ? 9.18 6.379 7.141 1 87.75 58 ALA B N 1
ATOM 1622 C CA . ALA B 1 58 ? 8.133 5.367 7.266 1 87.75 58 ALA B CA 1
ATOM 1623 C C . ALA B 1 58 ? 8.633 4 6.805 1 87.75 58 ALA B C 1
ATOM 1625 O O . ALA B 1 58 ? 7.906 3.268 6.129 1 87.75 58 ALA B O 1
ATOM 1626 N N . GLY B 1 59 ? 9.844 3.697 7.035 1 83.75 59 GLY B N 1
ATOM 1627 C CA . GLY B 1 59 ? 10.43 2.426 6.641 1 83.75 59 GLY B CA 1
ATOM 1628 C C . GLY B 1 59 ? 10.703 2.336 5.152 1 83.75 59 GLY B C 1
ATOM 1629 O O . GLY B 1 59 ? 11.812 2.633 4.699 1 83.75 59 GLY B O 1
ATOM 1630 N N . VAL B 1 60 ? 9.57 2.162 4.293 1 75 60 VAL B N 1
ATOM 1631 C CA . VAL B 1 60 ? 9.742 1.964 2.859 1 75 60 VAL B CA 1
ATOM 1632 C C . VAL B 1 60 ? 9.812 3.316 2.154 1 75 60 VAL B C 1
ATOM 1634 O O . VAL B 1 60 ? 10.25 3.402 1.004 1 75 60 VAL B O 1
ATOM 1637 N N . LEU B 1 61 ? 9.477 4.309 2.92 1 82.81 61 LEU B N 1
ATOM 1638 C CA . LEU B 1 61 ? 9.406 5.645 2.336 1 82.81 61 LEU B CA 1
ATOM 1639 C C . LEU B 1 61 ? 10.109 6.664 3.229 1 82.81 61 LEU B C 1
ATOM 1641 O O . LEU B 1 61 ? 9.781 6.781 4.414 1 82.81 61 LEU B O 1
ATOM 1645 N N . THR B 1 62 ? 11.102 7.203 2.719 1 91.81 62 THR B N 1
ATOM 1646 C CA . THR B 1 62 ? 11.758 8.297 3.424 1 91.81 62 THR B CA 1
ATOM 1647 C C . THR B 1 62 ? 11.773 9.562 2.562 1 91.81 62 THR B C 1
ATOM 1649 O O . THR B 1 62 ? 11.82 9.477 1.334 1 91.81 62 THR B O 1
ATOM 1652 N N . ASP B 1 63 ? 11.688 10.719 3.186 1 94.62 63 ASP B N 1
ATOM 1653 C CA . ASP B 1 63 ? 11.719 11.984 2.467 1 94.62 63 ASP B CA 1
ATOM 1654 C C . ASP B 1 63 ? 12.148 13.125 3.387 1 94.62 63 ASP B C 1
ATOM 1656 O O . ASP B 1 63 ? 11.961 13.055 4.602 1 94.62 63 ASP B O 1
ATOM 1660 N N . GLU B 1 64 ? 12.867 14.07 2.816 1 97.62 64 GLU B N 1
ATOM 1661 C CA . GLU B 1 64 ? 13.125 15.352 3.453 1 97.62 64 GLU B CA 1
ATOM 1662 C C . GLU B 1 64 ? 12.57 16.5 2.621 1 97.62 64 GLU B C 1
ATOM 1664 O O . GLU B 1 64 ? 12.906 16.641 1.443 1 97.62 64 GLU B O 1
ATOM 1669 N N . TYR B 1 65 ? 11.758 17.297 3.27 1 98.12 65 TYR B N 1
ATOM 1670 C CA . TYR B 1 65 ? 11.086 18.344 2.504 1 98.12 65 TYR B CA 1
ATOM 1671 C C . TYR B 1 65 ? 10.82 19.578 3.371 1 98.12 65 TYR B C 1
ATOM 1673 O O . TYR B 1 65 ? 10.789 19.469 4.602 1 98.12 65 TYR B O 1
ATOM 1681 N N . THR B 1 66 ? 10.594 20.672 2.727 1 98.81 66 THR B N 1
ATOM 1682 C CA . THR B 1 66 ? 10.289 21.938 3.391 1 98.81 66 THR B CA 1
ATOM 1683 C C . THR B 1 66 ? 8.906 22.438 2.984 1 98.81 66 THR B C 1
ATOM 1685 O O . THR B 1 66 ? 8.547 22.391 1.807 1 98.81 66 THR B O 1
ATOM 1688 N N . LEU B 1 67 ? 8.188 22.875 3.973 1 98.81 67 LEU B N 1
ATOM 1689 C CA . LEU B 1 67 ? 6.887 23.484 3.727 1 98.81 67 LEU B CA 1
ATOM 1690 C C . LEU B 1 67 ? 6.922 24.969 4.062 1 98.81 67 LEU B C 1
ATOM 1692 O O . LEU B 1 67 ? 7.559 25.375 5.039 1 98.81 67 LEU B O 1
ATOM 1696 N N . LYS B 1 68 ? 6.254 25.781 3.266 1 98.94 68 LYS B N 1
ATOM 1697 C CA . LYS B 1 68 ? 6.016 27.188 3.545 1 98.94 68 LYS B CA 1
ATOM 1698 C C . LYS B 1 68 ? 4.617 27.406 4.117 1 98.94 68 LYS B C 1
ATOM 1700 O O . LYS B 1 68 ? 3.619 27.062 3.482 1 98.94 68 LYS B O 1
ATOM 1705 N N . TYR B 1 69 ? 4.574 28.078 5.273 1 98.88 69 TYR B N 1
ATOM 1706 C CA . TYR B 1 69 ? 3.322 28.203 6.016 1 98.88 69 TYR B CA 1
ATOM 1707 C C . TYR B 1 69 ? 2.748 29.609 5.898 1 98.88 69 TYR B C 1
ATOM 1709 O O . TYR B 1 69 ? 3.496 30.578 5.801 1 98.88 69 TYR B O 1
ATOM 1717 N N . GLU B 1 70 ? 1.438 29.672 5.922 1 98.81 70 GLU B N 1
ATOM 1718 C CA . GLU B 1 70 ? 0.647 30.891 6.047 1 98.81 70 GLU B CA 1
ATOM 1719 C C . GLU B 1 70 ? -0.485 30.703 7.055 1 98.81 70 GLU B C 1
ATOM 1721 O O . GLU B 1 70 ? -1.048 29.625 7.18 1 98.81 70 GLU B O 1
ATOM 1726 N N . TYR B 1 71 ? -0.78 31.812 7.695 1 98.62 71 TYR B N 1
ATOM 1727 C CA . TYR B 1 71 ? -1.757 31.781 8.781 1 98.62 71 TYR B CA 1
ATOM 1728 C C . TYR B 1 71 ? -2.83 32.844 8.578 1 98.62 71 TYR B C 1
ATOM 1730 O O . TYR B 1 71 ? -2.529 33.969 8.18 1 98.62 71 TYR B O 1
ATOM 1738 N N . ALA B 1 72 ? -4.039 32.406 8.812 1 98.38 72 ALA B N 1
ATOM 1739 C CA . ALA B 1 72 ? -5.055 33.438 8.984 1 98.38 72 ALA B CA 1
ATOM 1740 C C . ALA B 1 72 ? -4.754 34.312 10.195 1 98.38 72 ALA B C 1
ATOM 1742 O O . ALA B 1 72 ? -4.184 33.844 11.18 1 98.38 72 ALA B O 1
ATOM 1743 N N . GLU B 1 73 ? -5.219 35.5 10.219 1 96.5 73 GLU B N 1
ATOM 1744 C CA . GLU B 1 73 ? -4.941 36.438 11.305 1 96.5 73 GLU B CA 1
ATOM 1745 C C . GLU B 1 73 ? -5.465 35.906 12.641 1 96.5 73 GLU B C 1
ATOM 1747 O O . GLU B 1 73 ? -4.812 36.031 13.672 1 96.5 73 GLU B O 1
ATOM 1752 N N . ASP B 1 74 ? -6.609 35.25 12.641 1 96.31 74 ASP B N 1
ATOM 1753 C CA . ASP B 1 74 ? -7.215 34.75 13.867 1 96.31 74 ASP B CA 1
ATOM 1754 C C . ASP B 1 74 ? -6.844 33.281 14.086 1 96.31 74 ASP B C 1
ATOM 1756 O O . ASP B 1 74 ? -7.449 32.594 14.922 1 96.31 74 ASP B O 1
ATOM 1760 N N . ILE B 1 75 ? -6.027 32.719 13.266 1 96.56 75 ILE B N 1
ATOM 1761 C CA . ILE B 1 75 ? -5.445 31.391 13.32 1 96.56 75 ILE B CA 1
ATOM 1762 C C . ILE B 1 75 ? -6.531 30.344 13.07 1 96.56 75 ILE B C 1
ATOM 1764 O O . ILE B 1 75 ? -6.359 29.172 13.414 1 96.56 75 ILE B O 1
ATOM 1768 N N . SER B 1 76 ? -7.617 30.781 12.523 1 98.12 76 SER B N 1
ATOM 1769 C CA . SER B 1 76 ? -8.688 29.859 12.18 1 98.12 76 SER B CA 1
ATOM 1770 C C . SER B 1 76 ? -8.305 28.969 11 1 98.12 76 SER B C 1
ATOM 1772 O O . SER B 1 76 ? -8.953 27.969 10.727 1 98.12 76 SER B O 1
ATOM 1774 N N . ARG B 1 77 ? -7.293 29.344 10.289 1 98.69 77 ARG B N 1
ATOM 1775 C CA . ARG B 1 77 ? -6.762 28.578 9.172 1 98.69 77 ARG B CA 1
ATOM 1776 C C . ARG B 1 77 ? -5.238 28.578 9.18 1 98.69 77 ARG B C 1
ATOM 1778 O O . ARG B 1 77 ? -4.613 29.641 9.312 1 98.69 77 ARG B O 1
ATOM 1785 N N . ILE B 1 78 ? -4.641 27.422 9.117 1 98.81 78 ILE B N 1
ATOM 1786 C CA . ILE B 1 78 ? -3.213 27.203 8.906 1 98.81 78 ILE B CA 1
ATOM 1787 C C . ILE B 1 78 ? -2.992 26.469 7.594 1 98.81 78 ILE B C 1
ATOM 1789 O O . ILE B 1 78 ? -3.506 25.359 7.402 1 98.81 78 ILE B O 1
ATOM 1793 N N . GLU B 1 79 ? -2.33 27 6.633 1 98.88 79 GLU B N 1
ATOM 1794 C CA . GLU B 1 79 ? -2.143 26.375 5.328 1 98.88 79 GLU B CA 1
ATOM 1795 C C . GLU B 1 79 ? -0.669 26.359 4.934 1 98.88 79 GLU B C 1
ATOM 1797 O O . GLU B 1 79 ? 0.134 27.125 5.469 1 98.88 79 GLU B O 1
ATOM 1802 N N . TRP B 1 80 ? -0.307 25.453 4.055 1 98.88 80 TRP B N 1
ATOM 1803 C CA . TRP B 1 80 ? 1.082 25.344 3.623 1 98.88 80 TRP B CA 1
ATOM 1804 C C . TRP B 1 80 ? 1.165 24.859 2.18 1 98.88 80 TRP B C 1
ATOM 1806 O O . TRP B 1 80 ? 0.167 24.406 1.61 1 98.88 80 TRP B O 1
ATOM 1816 N N . HIS B 1 81 ? 2.293 25.016 1.557 1 98.75 81 HIS B N 1
ATOM 1817 C CA . HIS B 1 81 ? 2.65 24.391 0.289 1 98.75 81 HIS B CA 1
ATOM 1818 C C . HIS B 1 81 ? 4.105 23.938 0.289 1 98.75 81 HIS B C 1
ATOM 1820 O O . HIS B 1 81 ? 4.918 24.453 1.06 1 98.75 81 HIS B O 1
ATOM 1826 N N . LEU B 1 82 ? 4.41 23.047 -0.532 1 98.62 82 LEU B N 1
ATOM 1827 C CA . LEU B 1 82 ? 5.766 22.531 -0.681 1 98.62 82 LEU B CA 1
ATOM 1828 C C . LEU B 1 82 ? 6.699 23.594 -1.247 1 98.62 82 LEU B C 1
ATOM 1830 O O . LEU B 1 82 ? 6.371 24.25 -2.24 1 98.62 82 LEU B O 1
ATOM 1834 N N . ALA B 1 83 ? 7.809 23.75 -0.65 1 98.62 83 ALA B N 1
ATOM 1835 C CA . ALA B 1 83 ? 8.742 24.781 -1.091 1 98.62 83 ALA B CA 1
ATOM 1836 C C . ALA B 1 83 ? 9.414 24.391 -2.406 1 98.62 83 ALA B C 1
ATOM 1838 O O . ALA B 1 83 ? 9.531 25.203 -3.316 1 98.62 83 ALA B O 1
ATOM 1839 N N . GLU B 1 84 ? 9.898 23.141 -2.432 1 97.69 84 GLU B N 1
ATOM 1840 C CA . GLU B 1 84 ? 10.547 22.594 -3.617 1 97.69 84 GLU B CA 1
ATOM 1841 C C . GLU B 1 84 ? 10.211 21.109 -3.789 1 97.69 84 GLU B C 1
ATOM 1843 O O . GLU B 1 84 ? 10.094 20.375 -2.807 1 97.69 84 GLU B O 1
ATOM 1848 N N . PRO B 1 85 ? 10.078 20.734 -5.055 1 95.94 85 PRO B N 1
ATOM 1849 C CA . PRO B 1 85 ? 9.805 19.312 -5.285 1 95.94 85 PRO B CA 1
ATOM 1850 C C . PRO B 1 85 ? 10.875 18.391 -4.688 1 95.94 85 PRO B C 1
ATOM 1852 O O . PRO B 1 85 ? 12.031 18.797 -4.57 1 95.94 85 PRO B O 1
ATOM 1855 N N . THR B 1 86 ? 10.438 17.219 -4.258 1 94.06 86 THR B N 1
ATOM 1856 C CA . THR B 1 86 ? 11.352 16.156 -3.838 1 94.06 86 THR B CA 1
ATOM 1857 C C . THR B 1 86 ? 11.258 14.961 -4.773 1 94.06 86 THR B C 1
ATOM 1859 O O . THR B 1 86 ? 10.633 15.039 -5.828 1 94.06 86 THR B O 1
ATOM 1862 N N . LYS B 1 87 ? 11.977 13.914 -4.367 1 87.81 87 LYS B N 1
ATOM 1863 C CA . LYS B 1 87 ? 11.898 12.68 -5.145 1 87.81 87 LYS B CA 1
ATOM 1864 C C . LYS B 1 87 ? 10.508 12.055 -5.047 1 87.81 87 LYS B C 1
ATOM 1866 O O . LYS B 1 87 ? 10.047 11.414 -5.988 1 87.81 87 LYS B O 1
ATOM 1871 N N . LEU B 1 88 ? 9.836 12.383 -4.004 1 88.31 88 LEU B N 1
ATOM 1872 C CA . LEU B 1 88 ? 8.562 11.734 -3.734 1 88.31 88 LEU B CA 1
ATOM 1873 C C . LEU B 1 88 ? 7.398 12.664 -4.086 1 88.31 88 LEU B C 1
ATOM 1875 O O . LEU B 1 88 ? 6.348 12.203 -4.539 1 88.31 88 LEU B O 1
ATOM 1879 N N . GLN B 1 89 ? 7.645 13.922 -3.885 1 92.62 89 GLN B N 1
ATOM 1880 C CA . GLN B 1 89 ? 6.543 14.867 -4.023 1 92.62 89 GLN B CA 1
ATOM 1881 C C . GLN B 1 89 ? 6.891 15.977 -5.016 1 92.62 89 GLN B C 1
ATOM 1883 O O . GLN B 1 89 ? 7.836 16.734 -4.801 1 92.62 89 GLN B O 1
ATOM 1888 N N . LYS B 1 90 ? 6.062 16.172 -6 1 94.12 90 LYS B N 1
ATOM 1889 C CA . LYS B 1 90 ? 6.223 17.312 -6.914 1 94.12 90 LYS B CA 1
ATOM 1890 C C . LYS B 1 90 ? 5.617 18.578 -6.328 1 94.12 90 LYS B C 1
ATOM 1892 O O . LYS B 1 90 ? 6.172 19.672 -6.492 1 94.12 90 LYS B O 1
ATOM 1897 N N . ARG B 1 91 ? 4.48 18.375 -5.793 1 96.19 91 ARG B N 1
ATOM 1898 C CA . ARG B 1 91 ? 3.746 19.469 -5.172 1 96.19 91 ARG B CA 1
ATOM 1899 C C . ARG B 1 91 ? 2.959 18.984 -3.959 1 96.19 91 ARG B C 1
ATOM 1901 O O . ARG B 1 91 ? 2.504 17.844 -3.926 1 96.19 91 ARG B O 1
ATOM 1908 N N . GLN B 1 92 ? 2.717 19.844 -3.139 1 96.94 92 GLN B N 1
ATOM 1909 C CA . GLN B 1 92 ? 1.879 19.609 -1.968 1 96.94 92 GLN B CA 1
ATOM 1910 C C . GLN B 1 92 ? 1.243 20.906 -1.47 1 96.94 92 GLN B C 1
ATOM 1912 O O . GLN B 1 92 ? 1.933 21.906 -1.288 1 96.94 92 GLN B O 1
ATOM 1917 N N . ASP B 1 93 ? -0.021 20.828 -1.3 1 98.38 93 ASP B N 1
ATOM 1918 C CA . ASP B 1 93 ? -0.777 21.891 -0.625 1 98.38 93 ASP B CA 1
ATOM 1919 C C . ASP B 1 93 ? -1.636 21.312 0.498 1 98.38 93 ASP B C 1
ATOM 1921 O O . ASP B 1 93 ? -2.277 20.266 0.325 1 98.38 93 ASP B O 1
ATOM 1925 N N . GLY B 1 94 ? -1.591 21.969 1.64 1 98.56 94 GLY B N 1
ATOM 1926 C CA . GLY B 1 94 ? -2.396 21.516 2.762 1 98.56 94 GLY B CA 1
ATOM 1927 C C . GLY B 1 94 ? -2.928 22.656 3.613 1 98.56 94 GLY B C 1
ATOM 1928 O O . GLY B 1 94 ? -2.496 23.797 3.469 1 98.56 94 GLY B O 1
ATOM 1929 N N . ALA B 1 95 ? -3.941 22.25 4.402 1 98.81 95 ALA B N 1
ATOM 1930 C CA . ALA B 1 95 ? -4.496 23.234 5.324 1 98.81 95 ALA B CA 1
ATOM 1931 C C . ALA B 1 95 ? -5.246 22.562 6.469 1 98.81 95 ALA B C 1
ATOM 1933 O O . ALA B 1 95 ? -5.816 21.484 6.293 1 98.81 95 ALA B O 1
ATOM 1934 N N . TYR B 1 96 ? -5.207 23.219 7.609 1 98.88 96 TYR B N 1
ATOM 1935 C CA . TYR B 1 96 ? -6.137 22.984 8.703 1 98.88 96 TYR B CA 1
ATOM 1936 C C . TYR B 1 96 ? -7.094 24.156 8.875 1 98.88 96 TYR B C 1
ATOM 1938 O O . TYR B 1 96 ? -6.656 25.312 8.984 1 98.88 96 TYR B O 1
ATOM 1946 N N . ASP B 1 97 ? -8.352 23.875 8.82 1 98.88 97 ASP B N 1
ATOM 1947 C CA . ASP B 1 97 ? -9.352 24.828 9.312 1 98.88 97 ASP B CA 1
ATOM 1948 C C . ASP B 1 97 ? -9.781 24.484 10.734 1 98.88 97 ASP B C 1
ATOM 1950 O O . ASP B 1 97 ? -10.117 23.328 11.031 1 98.88 97 ASP B O 1
ATOM 1954 N N . ILE B 1 98 ? -9.727 25.438 11.586 1 98.75 98 ILE B N 1
ATOM 1955 C CA . ILE B 1 98 ? -9.977 25.281 13.016 1 98.75 98 ILE B CA 1
ATOM 1956 C C . ILE B 1 98 ? -11.211 26.078 13.414 1 98.75 98 ILE B C 1
ATOM 1958 O O . ILE B 1 98 ? -11.156 27.312 13.484 1 98.75 98 ILE B O 1
ATOM 1962 N N . ALA B 1 99 ? -12.281 25.391 13.68 1 98.44 99 ALA B N 1
ATOM 1963 C CA . ALA B 1 99 ? -13.539 26.078 13.953 1 98.44 99 ALA B CA 1
ATOM 1964 C C . ALA B 1 99 ? -14.094 25.688 15.32 1 98.44 99 ALA B C 1
ATOM 1966 O O . ALA B 1 99 ? -14.141 24.5 15.656 1 98.44 99 ALA B O 1
ATOM 1967 N N . PRO B 1 100 ? -14.508 26.672 16.062 1 97.38 100 PRO B N 1
ATOM 1968 C CA . PRO B 1 100 ? -15.109 26.328 17.359 1 97.38 100 PRO B CA 1
ATOM 1969 C C . PRO B 1 100 ? -16.406 25.531 17.219 1 97.38 100 PRO B C 1
ATOM 1971 O O . PRO B 1 100 ? -17.203 25.797 16.312 1 97.38 100 PRO B O 1
ATOM 1974 N N . GLY B 1 101 ? -16.547 24.578 18.109 1 93.56 101 GLY B N 1
ATOM 1975 C CA . GLY B 1 101 ? -17.797 23.859 18.219 1 93.56 101 GLY B CA 1
ATOM 1976 C C . GLY B 1 101 ? -18.75 24.453 19.234 1 93.56 101 GLY B C 1
ATOM 1977 O O . GLY B 1 101 ? -18.422 25.453 19.891 1 93.56 101 GLY B O 1
ATOM 1978 N N . PRO B 1 102 ? -19.906 23.844 19.344 1 89.44 102 PRO B N 1
ATOM 1979 C CA . PRO B 1 102 ? -20.938 24.391 20.234 1 89.44 102 PRO B CA 1
ATOM 1980 C C . PRO B 1 102 ? -20.641 24.141 21.703 1 89.44 102 PRO B C 1
ATOM 1982 O O . PRO B 1 102 ? -21.203 24.812 22.578 1 89.44 102 PRO B O 1
ATOM 1985 N N . ASP B 1 103 ? -19.812 23.266 22.125 1 92.62 103 ASP B N 1
ATOM 1986 C CA . ASP B 1 103 ? -19.609 22.844 23.5 1 92.62 103 ASP B CA 1
ATOM 1987 C C . ASP B 1 103 ? -18.172 23.109 23.953 1 92.62 103 ASP B C 1
ATOM 1989 O O . ASP B 1 103 ? -17.641 22.391 24.797 1 92.62 103 ASP B O 1
ATOM 1993 N N . GLY B 1 104 ? -17.484 24.062 23.312 1 93.94 104 GLY B N 1
ATOM 1994 C CA . GLY B 1 104 ? -16.109 24.344 23.672 1 93.94 104 GLY B CA 1
ATOM 1995 C C . GLY B 1 104 ? -15.117 23.469 22.938 1 93.94 104 GLY B C 1
ATOM 1996 O O . GLY B 1 104 ? -13.906 23.641 23.094 1 93.94 104 GLY B O 1
ATOM 1997 N N . SER B 1 105 ? -15.68 22.516 22.219 1 97.44 105 SER B N 1
ATOM 1998 C CA . SER B 1 105 ? -14.859 21.656 21.359 1 97.44 105 SER B CA 1
ATOM 1999 C C . SER B 1 105 ? -14.438 22.391 20.094 1 97.44 105 SER B C 1
ATOM 2001 O O . SER B 1 105 ? -14.758 23.578 19.922 1 97.44 105 SER B O 1
ATOM 2003 N N . THR B 1 106 ? -13.609 21.781 19.328 1 98.62 106 THR B N 1
ATOM 2004 C CA . THR B 1 106 ? -13.141 22.344 18.078 1 98.62 106 THR B CA 1
ATOM 2005 C C . THR B 1 106 ? -13.367 21.375 16.922 1 98.62 106 THR B C 1
ATOM 2007 O O . THR B 1 106 ? -13.07 20.188 17.047 1 98.62 106 THR B O 1
ATOM 2010 N N . LEU B 1 107 ? -13.961 21.781 15.812 1 98.62 107 LEU B N 1
ATOM 2011 C CA . LEU B 1 107 ? -13.992 21.031 14.562 1 98.62 107 LEU B CA 1
ATOM 2012 C C . LEU B 1 107 ? -12.766 21.344 13.711 1 98.62 107 LEU B C 1
ATOM 2014 O O . LEU B 1 107 ? -12.578 22.5 13.297 1 98.62 107 LEU B O 1
ATOM 2018 N N . VAL B 1 108 ? -11.969 20.359 13.508 1 98.88 108 VAL B N 1
ATOM 2019 C CA . VAL B 1 108 ? -10.789 20.531 12.672 1 98.88 108 VAL B CA 1
ATOM 2020 C C . VAL B 1 108 ? -11.016 19.875 11.312 1 98.88 108 VAL B C 1
ATOM 2022 O O . VAL B 1 108 ? -11.367 18.688 11.234 1 98.88 108 VAL B O 1
ATOM 2025 N N . TH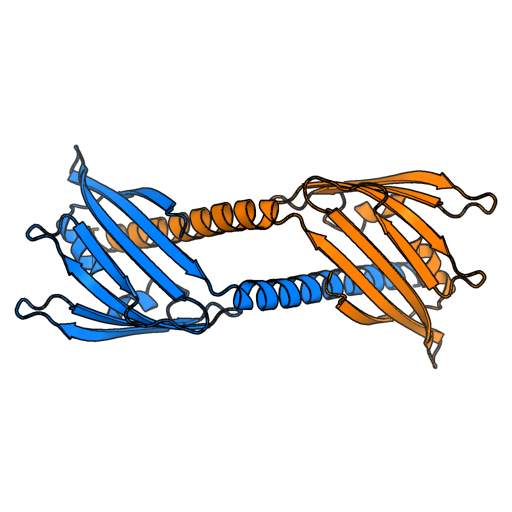R B 1 109 ? -10.875 20.641 10.219 1 98.81 109 THR B N 1
ATOM 2026 C CA . THR B 1 109 ? -10.953 20.141 8.852 1 98.81 109 THR B CA 1
ATOM 2027 C C . THR B 1 109 ? -9.57 20.141 8.203 1 98.81 109 THR B C 1
ATOM 2029 O O . THR B 1 109 ? -8.922 21.188 8.125 1 98.81 109 THR B O 1
ATOM 2032 N N . TYR B 1 110 ? -9.148 19 7.82 1 98.81 110 TYR B N 1
ATOM 2033 C CA . TYR B 1 110 ? -7.875 18.797 7.145 1 98.81 110 TYR B CA 1
ATOM 2034 C C . TYR B 1 110 ? -8.07 18.656 5.641 1 98.81 110 TYR B C 1
ATOM 2036 O O . TYR B 1 110 ? -8.797 17.766 5.184 1 98.81 110 TYR B O 1
ATOM 2044 N N . THR B 1 111 ? -7.43 19.547 4.832 1 98.38 111 THR B N 1
ATOM 2045 C CA . THR B 1 111 ? -7.43 19.484 3.373 1 98.38 111 THR B CA 1
ATOM 2046 C C . THR B 1 111 ? -6.012 19.266 2.844 1 98.38 111 THR B C 1
ATOM 2048 O O . THR B 1 111 ? -5.082 19.969 3.252 1 98.38 111 THR B O 1
ATOM 2051 N N . LEU B 1 112 ? -5.844 18.281 1.901 1 97.81 112 LEU B N 1
ATOM 2052 C CA . LEU B 1 112 ? -4.523 17.969 1.367 1 97.81 112 LEU B CA 1
ATOM 2053 C C . LEU B 1 112 ? -4.598 17.672 -0.127 1 97.81 112 LEU B C 1
ATOM 2055 O O . LEU B 1 112 ? -5.496 16.953 -0.578 1 97.81 112 LEU B O 1
ATOM 2059 N N . ALA B 1 113 ? -3.707 18.281 -0.938 1 96.25 113 ALA B N 1
ATOM 2060 C CA . ALA B 1 113 ? -3.439 17.969 -2.338 1 96.25 113 ALA B CA 1
ATOM 2061 C C . ALA B 1 113 ? -1.959 17.656 -2.559 1 96.25 113 ALA B C 1
ATOM 2063 O O . ALA B 1 113 ? -1.11 18.547 -2.4 1 96.25 113 ALA B O 1
ATOM 2064 N N . VAL B 1 114 ? -1.668 16.391 -2.881 1 93.81 114 VAL B N 1
ATOM 2065 C CA . VAL B 1 114 ? -0.281 15.992 -3.088 1 93.81 114 VAL B CA 1
ATOM 2066 C C . VAL B 1 114 ? -0.112 15.43 -4.496 1 93.81 114 VAL B C 1
ATOM 2068 O O . VAL B 1 114 ? -0.851 14.531 -4.906 1 93.81 114 VAL B O 1
ATOM 2071 N N . ASP B 1 115 ? 0.782 15.984 -5.27 1 91.44 115 ASP B N 1
ATOM 2072 C CA . ASP B 1 115 ? 1.226 15.406 -6.535 1 91.44 115 ASP B CA 1
ATOM 2073 C C . ASP B 1 115 ? 2.469 14.547 -6.344 1 91.44 115 ASP B C 1
ATOM 2075 O O . ASP B 1 115 ? 3.557 15.062 -6.086 1 91.44 115 ASP B O 1
ATOM 2079 N N . VAL B 1 116 ? 2.24 13.266 -6.422 1 87 116 VAL B N 1
ATOM 2080 C CA . VAL B 1 116 ? 3.346 12.336 -6.219 1 87 116 VAL B CA 1
ATOM 2081 C C . VAL B 1 116 ? 4.039 12.062 -7.551 1 87 116 VAL B C 1
ATOM 2083 O O . VAL B 1 116 ? 3.393 12.023 -8.602 1 87 116 VAL B O 1
ATOM 2086 N N . ASN B 1 117 ? 5.305 11.953 -7.418 1 82.38 117 ASN B N 1
ATOM 2087 C CA . ASN B 1 117 ? 6.086 11.656 -8.609 1 82.38 117 ASN B CA 1
ATOM 2088 C C . ASN B 1 117 ? 5.793 10.25 -9.133 1 82.38 117 ASN B 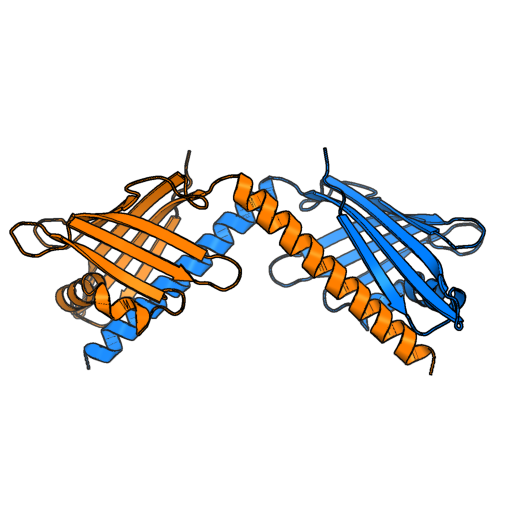C 1
ATOM 2090 O O . ASN B 1 117 ? 5.891 9.273 -8.391 1 82.38 117 ASN B O 1
ATOM 2094 N N . LEU B 1 118 ? 5.301 10.094 -10.383 1 72.69 118 LEU B N 1
ATOM 2095 C CA . LEU B 1 118 ? 4.918 8.859 -11.062 1 72.69 118 LEU B CA 1
ATOM 2096 C C . LEU B 1 118 ? 6.012 7.805 -10.938 1 72.69 118 LEU B C 1
ATOM 2098 O O . LEU B 1 118 ? 5.719 6.605 -10.875 1 72.69 118 LEU B O 1
ATOM 2102 N N . GLY B 1 119 ? 7.207 8.297 -10.789 1 76.5 119 GLY B N 1
ATOM 2103 C CA . GLY B 1 119 ? 8.289 7.344 -10.594 1 76.5 119 GLY B CA 1
ATOM 2104 C C . GLY B 1 119 ? 8.156 6.543 -9.312 1 76.5 119 GLY B C 1
ATOM 2105 O O . GLY B 1 119 ? 8.492 5.355 -9.281 1 76.5 119 GLY B O 1
ATOM 2106 N N . MET B 1 120 ? 7.477 7.145 -8.352 1 77.94 120 MET B N 1
ATOM 2107 C CA . MET B 1 120 ? 7.316 6.469 -7.066 1 77.94 120 MET B CA 1
ATOM 2108 C C . MET B 1 120 ? 6.332 5.309 -7.18 1 77.94 120 MET B C 1
ATOM 2110 O O . MET B 1 120 ? 6.523 4.262 -6.559 1 77.94 120 MET B O 1
ATOM 2114 N N . PHE B 1 121 ? 5.41 5.598 -8.039 1 76.19 121 PHE B N 1
ATOM 2115 C CA . PHE B 1 121 ? 4.457 4.516 -8.25 1 76.19 121 PHE B CA 1
ATOM 2116 C C . PHE B 1 121 ? 5.152 3.285 -8.82 1 76.19 121 PHE B C 1
ATOM 2118 O O . PHE B 1 121 ? 4.906 2.164 -8.367 1 76.19 121 PHE B O 1
ATOM 2125 N N . GLY B 1 122 ? 6.051 3.613 -9.742 1 78.5 122 GLY B N 1
ATOM 2126 C CA . GLY B 1 122 ? 6.793 2.512 -10.336 1 78.5 122 GLY B CA 1
ATOM 2127 C C . GLY B 1 122 ? 7.613 1.732 -9.328 1 78.5 122 GLY B C 1
ATOM 2128 O O . GLY B 1 122 ? 7.598 0.5 -9.328 1 78.5 122 GLY B O 1
ATOM 2129 N N . MET B 1 123 ? 8.227 2.486 -8.461 1 78.62 123 MET B N 1
ATOM 2130 C CA . MET B 1 123 ? 9.039 1.855 -7.426 1 78.62 123 MET B CA 1
ATOM 2131 C C . MET B 1 123 ? 8.156 1.065 -6.457 1 78.62 123 MET B C 1
ATOM 2133 O O . MET B 1 123 ? 8.484 -0.071 -6.109 1 78.62 123 MET B O 1
ATOM 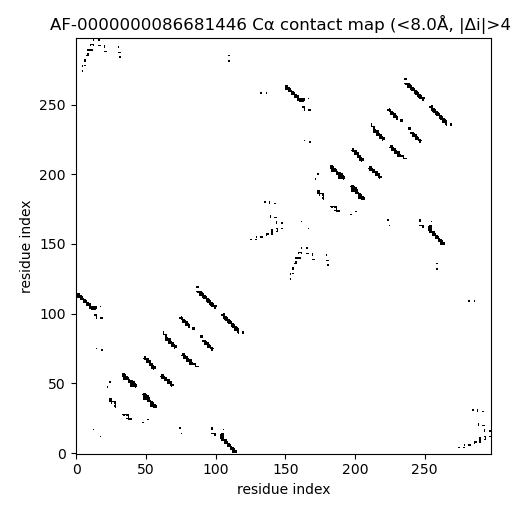2137 N N . PHE B 1 124 ? 7.039 1.711 -6.066 1 80.31 124 PHE B N 1
ATOM 2138 C CA . PHE B 1 124 ? 6.141 1.022 -5.148 1 80.31 124 PHE B CA 1
ATOM 2139 C C . PHE B 1 124 ? 5.551 -0.221 -5.801 1 80.31 124 PHE B C 1
ATOM 2141 O O . PHE B 1 124 ? 5.477 -1.281 -5.18 1 80.31 124 PHE B O 1
ATOM 2148 N N . ARG B 1 125 ? 5.227 -0.05 -6.992 1 83.5 125 ARG B N 1
ATOM 2149 C CA . ARG B 1 125 ? 4.684 -1.182 -7.734 1 83.5 125 ARG B CA 1
ATOM 2150 C C . ARG B 1 125 ? 5.672 -2.342 -7.77 1 83.5 125 ARG B C 1
ATOM 2152 O O . ARG B 1 125 ? 5.312 -3.48 -7.461 1 83.5 125 ARG B O 1
ATOM 2159 N N . SER B 1 126 ? 6.934 -2.055 -8.117 1 85.81 126 SER B N 1
ATOM 2160 C CA . SER B 1 126 ? 7.973 -3.076 -8.211 1 85.81 126 SER B CA 1
ATOM 2161 C C . SER B 1 126 ? 8.234 -3.73 -6.859 1 85.81 126 SER B C 1
ATOM 2163 O O . SER B 1 126 ? 8.375 -4.953 -6.773 1 85.81 126 SER B O 1
ATOM 2165 N N . LYS B 1 127 ? 8.242 -2.92 -5.871 1 86.88 127 LYS B N 1
ATOM 2166 C CA . LYS B 1 127 ? 8.492 -3.422 -4.523 1 86.88 127 LYS B CA 1
ATOM 2167 C C . LYS B 1 127 ? 7.324 -4.27 -4.027 1 86.88 127 LYS B C 1
ATOM 2169 O O . LYS B 1 127 ? 7.531 -5.352 -3.465 1 86.88 127 LYS B O 1
ATOM 2174 N N . ALA B 1 128 ? 6.121 -3.678 -4.133 1 86.44 128 ALA B N 1
ATOM 2175 C CA . ALA B 1 128 ? 4.926 -4.434 -3.762 1 86.44 128 ALA B CA 1
ATOM 2176 C C . ALA B 1 128 ? 4.863 -5.762 -4.508 1 86.44 128 ALA B C 1
ATOM 2178 O O . ALA B 1 128 ? 4.57 -6.801 -3.916 1 86.44 128 ALA B O 1
ATOM 2179 N N . GLU B 1 129 ? 5.066 -5.734 -5.77 1 90.12 129 GLU B N 1
ATOM 2180 C CA . GLU B 1 129 ? 5.062 -6.938 -6.594 1 90.12 129 GLU B CA 1
ATOM 2181 C C . GLU B 1 129 ? 6.074 -7.957 -6.086 1 90.12 129 GLU B C 1
ATOM 2183 O O . GLU B 1 129 ? 5.75 -9.133 -5.918 1 90.12 129 GLU B O 1
ATOM 2188 N N . LYS B 1 130 ? 7.348 -7.539 -5.812 1 92.88 130 LYS B N 1
ATOM 2189 C CA . LYS B 1 130 ? 8.391 -8.414 -5.297 1 92.88 130 LYS B CA 1
ATOM 2190 C C . LYS B 1 130 ? 7.984 -9.039 -3.963 1 92.88 130 LYS B C 1
ATOM 2192 O O . LYS B 1 130 ? 8.164 -10.242 -3.752 1 92.88 130 LYS B O 1
ATOM 2197 N N . ALA B 1 131 ? 7.422 -8.242 -3.195 1 92.5 131 ALA B N 1
ATOM 2198 C CA . ALA B 1 131 ? 6.996 -8.719 -1.883 1 92.5 131 ALA B CA 1
ATOM 2199 C C . ALA B 1 131 ? 5.898 -9.773 -2.012 1 92.5 131 ALA B C 1
ATOM 2201 O O . ALA B 1 131 ? 5.922 -10.789 -1.32 1 92.5 131 ALA B O 1
ATOM 2202 N N . ILE B 1 132 ? 4.953 -9.516 -2.801 1 92.5 132 ILE B N 1
ATOM 2203 C CA . ILE B 1 132 ? 3.838 -10.43 -3.02 1 92.5 132 ILE B CA 1
ATOM 2204 C C . ILE B 1 132 ? 4.359 -11.75 -3.57 1 92.5 132 ILE B C 1
ATOM 2206 O O . ILE B 1 132 ? 3.947 -12.828 -3.117 1 92.5 132 ILE B O 1
ATOM 2210 N N . MET B 1 133 ? 5.27 -11.656 -4.523 1 96.31 133 MET B N 1
ATOM 2211 C CA . MET B 1 133 ? 5.828 -12.859 -5.121 1 96.31 133 MET B CA 1
ATOM 2212 C C . MET B 1 133 ? 6.66 -13.641 -4.105 1 96.31 133 MET B C 1
ATOM 2214 O O . MET B 1 133 ? 6.621 -14.875 -4.078 1 96.31 133 MET B O 1
ATOM 2218 N N . ASP B 1 134 ? 7.43 -12.945 -3.297 1 96.62 134 ASP B N 1
ATOM 2219 C CA . ASP B 1 134 ? 8.195 -13.578 -2.225 1 96.62 134 ASP B CA 1
ATOM 2220 C C . ASP B 1 134 ? 7.277 -14.344 -1.276 1 96.62 134 ASP B C 1
ATOM 2222 O O . ASP B 1 134 ? 7.566 -15.484 -0.916 1 96.62 134 ASP B O 1
ATOM 2226 N N . PHE B 1 135 ? 6.191 -13.773 -0.972 1 95.38 135 PHE B N 1
ATOM 2227 C CA . PHE B 1 135 ? 5.227 -14.406 -0.078 1 95.38 135 PHE B CA 1
ATOM 2228 C C . PHE B 1 135 ? 4.594 -15.625 -0.735 1 95.38 135 PHE B C 1
ATOM 2230 O O . PHE B 1 135 ? 4.457 -16.672 -0.103 1 95.38 135 PHE B O 1
ATOM 2237 N N . ALA B 1 136 ? 4.211 -15.453 -1.928 1 96.62 136 ALA B N 1
ATOM 2238 C CA . ALA B 1 136 ? 3.59 -16.562 -2.658 1 96.62 136 ALA B CA 1
ATOM 2239 C C . ALA B 1 136 ? 4.531 -17.75 -2.74 1 96.62 136 ALA B C 1
ATOM 2241 O O . ALA B 1 136 ? 4.109 -18.891 -2.531 1 96.62 136 ALA B O 1
ATOM 2242 N N . LEU B 1 137 ? 5.84 -17.484 -3.006 1 98.38 137 LEU B N 1
ATOM 2243 C CA . LEU B 1 137 ? 6.82 -18.562 -3.121 1 98.38 137 LEU B CA 1
ATOM 2244 C C . LEU B 1 137 ? 7.086 -19.203 -1.765 1 98.38 137 LEU B C 1
ATOM 2246 O O . LEU B 1 137 ? 7.238 -20.422 -1.67 1 98.38 137 LEU B O 1
ATOM 2250 N N . ARG B 1 138 ? 7.117 -18.469 -0.757 1 97.94 138 ARG B N 1
ATOM 2251 C CA . ARG B 1 138 ? 7.324 -19 0.587 1 97.94 138 ARG B CA 1
ATOM 2252 C C . ARG B 1 138 ? 6.141 -19.844 1.031 1 97.94 138 ARG B C 1
ATOM 2254 O O . ARG B 1 138 ? 6.316 -20.891 1.662 1 97.94 138 ARG B O 1
ATOM 2261 N N . ASP B 1 139 ? 4.934 -19.328 0.73 1 98.31 139 ASP B N 1
ATOM 2262 C CA . ASP B 1 139 ? 3.744 -20.109 1.024 1 98.31 139 ASP B CA 1
ATOM 2263 C C . ASP B 1 139 ? 3.777 -21.453 0.285 1 98.31 139 ASP B C 1
ATOM 2265 O O . ASP B 1 139 ? 3.459 -22.5 0.86 1 98.31 139 ASP B O 1
ATOM 2269 N N . LEU B 1 140 ? 4.156 -21.453 -0.958 1 98.5 140 LEU B N 1
ATOM 2270 C CA . LEU B 1 140 ? 4.281 -22.672 -1.74 1 98.5 140 LEU B CA 1
ATOM 2271 C C . LEU B 1 140 ? 5.293 -23.625 -1.107 1 98.5 140 LEU B C 1
ATOM 2273 O O . LEU B 1 140 ? 5.016 -24.812 -0.938 1 98.5 140 LEU B O 1
ATOM 2277 N N . LYS B 1 141 ? 6.449 -23.047 -0.752 1 98.75 141 LYS B N 1
ATOM 2278 C CA . LYS B 1 141 ? 7.496 -23.828 -0.113 1 98.75 141 LYS B CA 1
ATOM 2279 C C . LYS B 1 141 ? 6.988 -24.484 1.164 1 98.75 141 LYS B C 1
ATOM 2281 O O . LYS B 1 141 ? 7.148 -25.703 1.352 1 98.75 141 LYS B O 1
ATOM 2286 N N . ARG B 1 142 ? 6.344 -23.719 1.971 1 98.31 142 ARG B N 1
ATOM 2287 C CA . ARG B 1 142 ? 5.82 -24.25 3.229 1 98.31 142 ARG B CA 1
ATOM 2288 C C . ARG B 1 142 ? 4.809 -25.359 2.98 1 98.31 142 ARG B C 1
ATOM 2290 O O . ARG B 1 142 ? 4.859 -26.406 3.623 1 98.31 142 ARG B O 1
ATOM 2297 N N . ARG B 1 143 ? 3.934 -25.109 2.055 1 98.62 143 ARG B N 1
ATOM 2298 C CA . ARG B 1 143 ? 2.902 -26.094 1.742 1 98.62 143 ARG B CA 1
ATOM 2299 C C . ARG B 1 143 ? 3.521 -27.391 1.226 1 98.62 143 ARG B C 1
ATOM 2301 O O . ARG B 1 143 ? 3.207 -28.484 1.719 1 98.62 143 ARG B O 1
ATOM 2308 N N . VAL B 1 144 ? 4.438 -27.297 0.287 1 98.69 144 VAL B N 1
ATOM 2309 C CA . VAL B 1 144 ? 5.062 -28.453 -0.34 1 98.69 144 VAL B CA 1
ATOM 2310 C C . VAL B 1 144 ? 5.852 -29.25 0.703 1 98.69 144 VAL B C 1
ATOM 2312 O O . VAL B 1 144 ? 5.699 -30.469 0.814 1 98.69 144 VAL B O 1
ATOM 2315 N N . GLU B 1 145 ? 6.629 -28.562 1.497 1 98.44 145 GLU B N 1
ATOM 2316 C CA . GLU B 1 145 ? 7.516 -29.234 2.445 1 98.44 145 GLU B CA 1
ATOM 2317 C C . GLU B 1 145 ? 6.727 -29.844 3.605 1 98.44 145 GLU B C 1
ATOM 2319 O O . GLU B 1 145 ? 7.156 -30.828 4.211 1 98.44 145 GLU B O 1
ATOM 2324 N N . SER B 1 146 ? 5.555 -29.281 3.861 1 97.88 146 SER B N 1
ATOM 2325 C CA . SER B 1 146 ? 4.707 -29.859 4.898 1 97.88 146 SER B CA 1
ATOM 2326 C C . SER B 1 146 ? 4.086 -31.172 4.438 1 97.88 146 SER B C 1
ATOM 2328 O O . SER B 1 146 ? 3.715 -32 5.262 1 97.88 146 SER B O 1
ATOM 2330 N N . LEU B 1 147 ? 3.945 -31.312 3.178 1 96.38 147 LEU B N 1
ATOM 2331 C CA . LEU B 1 147 ? 3.307 -32.5 2.621 1 96.38 147 LEU B CA 1
ATOM 2332 C C . LEU B 1 147 ? 4.348 -33.562 2.244 1 96.38 147 LEU B C 1
ATOM 2334 O O . LEU B 1 147 ? 4 -34.688 1.944 1 96.38 147 LEU B O 1
ATOM 2338 N N . SER B 1 148 ? 5.566 -33.062 2.08 1 88 148 SER B N 1
ATOM 2339 C CA . SER B 1 148 ? 6.633 -33.969 1.676 1 88 148 SER B CA 1
ATOM 2340 C C . SER B 1 148 ? 7.258 -34.656 2.885 1 88 148 SER B C 1
ATOM 2342 O O . SER B 1 148 ? 8.039 -35.594 2.732 1 88 148 SER B O 1
ATOM 2344 N N . LYS B 1 149 ? 6.965 -34.344 4.016 1 75.44 149 LYS B N 1
ATOM 2345 C CA . LYS B 1 149 ? 7.41 -35.094 5.184 1 75.44 149 LYS B CA 1
ATOM 2346 C C . LYS B 1 149 ? 6.57 -36.344 5.383 1 75.44 149 LYS B C 1
ATOM 2348 O O . LYS B 1 149 ? 5.398 -36.375 5.008 1 75.44 149 LYS B O 1
#

pLDDT: mean 94.49, std 7.42, range [48.72, 98.94]

Secondary structure (DSSP, 8-state):
-PPEEEEEEEESS-HHHHHHHHH-GGGGGGT-TTEEEEEEEEE-TTS-EEEEEEEEE-SS-EEEEEEEEEE-TTSSEEEEEESS--SSEEEEEEEEEEEE-TTS-EEEEEEEEEEE-HHHHHHHHHHHHHHHHHHHHHHHHHHHHHHH-/-PPEEEEEEEESS-HHHHHHHHH-GGGGGGT-TTEEEEEEEEE-TTS-EEEEEEEEE-SS-EEEEEEEEEE-TTSSEEEEEESS--SSEEEEEEEEEEEE-TTS-EEEEEEEEEEE-HHHHHHHHHHHHHHHHHHHHHHHHHHHHHHH-

Solvent-accessible surface area (backbone atoms only — not comparable to full-atom values): 15842 Å² total; per-residue (Å²): 130,64,65,72,49,75,51,72,51,79,32,85,40,43,47,69,56,50,49,50,56,69,68,42,48,70,53,40,49,79,67,38,83,42,34,71,44,41,43,75,76,37,62,45,95,86,65,48,61,33,26,37,38,39,33,40,47,60,86,89,46,70,49,69,47,40,35,37,46,50,68,42,94,84,56,39,32,42,33,36,33,52,67,59,62,49,85,58,34,58,41,36,39,38,34,40,37,46,36,75,43,96,83,53,22,17,39,37,36,42,37,43,27,57,34,63,32,67,67,45,53,53,51,48,48,52,49,52,50,51,50,53,50,53,48,53,51,48,42,48,38,51,54,40,47,64,65,66,104,131,66,64,72,49,76,51,72,49,78,32,83,40,43,47,69,56,49,48,50,57,70,67,40,49,72,53,41,46,79,68,38,83,42,34,71,44,40,44,77,77,37,60,44,96,87,64,50,62,33,27,37,39,39,33,39,47,60,86,92,46,69,48,70,50,40,35,37,45,50,68,43,94,84,56,41,32,43,34,37,34,51,68,57,62,49,85,57,34,58,40,36,38,37,34,40,37,47,37,75,42,96,82,53,22,15,38,37,37,42,38,42,28,59,35,61,33,69,65,45,52,53,52,48,48,54,50,53,51,50,51,51,50,53,48,53,51,48,43,49,39,52,55,43,47,66,67,66,102